Protein AF-0000000072578927 (afdb_homodimer)

InterPro domains:
  IPR005561 ANTAR domain [PF03861] (13-66)
  IPR005561 ANTAR domain [PS50921] (5-66)
  IPR005561 ANTAR domain [SM01012] (11-66)
  IPR011006 CheY-like superfamily [SSF52172] (4-66)
  IPR024189 ANTAR transcription anti-termination regulator [PIRSF010636] (2-101)
  IPR036388 Winged helix-like DNA-binding domain superfamily [G3DSA:1.10.10.10] (13-70)

Nearest PDB structures (foldseek):
  6hmj-assembly1_A  TM=6.254E-01  e=7.722E-03  Nakamurella multipartita DSM 44233
  6hmj-assembly2_C  TM=6.252E-01  e=1.006E-02  Nakamurella multipartita DSM 44233
  6hmj-assembly1_B  TM=5.594E-01  e=3.772E-02  Nakamurella multipartita DSM 44233
  6hmj-assembly2_D  TM=5.622E-01  e=4.192E-02  Nakamurella multipartita DSM 44233
  1sd5-assembly1_A  TM=9.392E-01  e=1.172E+00  Mycobacterium tuberculosis H37Rv

Structure (mmCIF, N/CA/C/O backbone):
data_AF-0000000072578927-model_v1
#
loop_
_entity.id
_entity.type
_entity.pdbx_description
1 polymer 'ANTAR domain-containing protein'
#
loop_
_atom_site.group_PDB
_atom_site.id
_atom_site.type_symbol
_atom_site.label_atom_id
_atom_site.label_alt_id
_atom_site.label_comp_id
_atom_site.label_asym_id
_atom_site.label_entity_id
_atom_site.label_seq_id
_atom_site.pdbx_PDB_ins_code
_atom_site.Cartn_x
_atom_site.Cartn_y
_atom_site.Cartn_z
_atom_site.occupancy
_atom_site.B_iso_or_equiv
_atom_site.auth_seq_id
_atom_site.auth_comp_id
_atom_site.auth_asym_id
_atom_site.auth_atom_id
_atom_site.pdbx_PDB_model_num
ATOM 1 N N . MET A 1 1 ? -37.406 -9.875 10.188 1 56.72 1 MET A N 1
ATOM 2 C CA . MET A 1 1 ? -36.281 -9.172 9.562 1 56.72 1 MET A CA 1
ATOM 3 C C . MET A 1 1 ? -36.5 -9.062 8.055 1 56.72 1 MET A C 1
ATOM 5 O O . MET A 1 1 ? -36.844 -10.047 7.402 1 56.72 1 MET A O 1
ATOM 9 N N . SER A 1 2 ? -36.656 -7.922 7.469 1 71.31 2 SER A N 1
ATOM 10 C CA . SER A 1 2 ? -37.062 -7.777 6.07 1 71.31 2 SER A CA 1
ATOM 11 C C . SER A 1 2 ? -35.938 -8.18 5.133 1 71.31 2 SER A C 1
ATOM 13 O O . SER A 1 2 ? -34.781 -8.242 5.539 1 71.31 2 SER A O 1
ATOM 15 N N . ALA A 1 3 ? -36.25 -8.891 3.986 1 79.81 3 ALA A N 1
ATOM 16 C CA . ALA A 1 3 ? -35.344 -9.266 2.904 1 79.81 3 ALA A CA 1
ATOM 17 C C . ALA A 1 3 ? -34.344 -8.156 2.631 1 79.81 3 ALA A C 1
ATOM 19 O O . ALA A 1 3 ? -33.188 -8.438 2.332 1 79.81 3 ALA A O 1
ATOM 20 N N . GLU A 1 4 ? -34.812 -6.961 2.875 1 75 4 GLU A N 1
ATOM 21 C CA . GLU A 1 4 ? -33.938 -5.805 2.625 1 75 4 GLU A CA 1
ATOM 22 C C . GLU A 1 4 ? -32.875 -5.672 3.699 1 75 4 GLU A C 1
ATOM 24 O O . GLU A 1 4 ? -31.719 -5.336 3.398 1 75 4 GLU A O 1
ATOM 29 N N . LEU A 1 5 ? -33.219 -6.082 5.012 1 69.38 5 LEU A N 1
ATOM 30 C CA . LEU A 1 5 ? -32.219 -6.027 6.098 1 69.38 5 LEU A CA 1
ATOM 31 C C . LEU A 1 5 ? -31.156 -7.09 5.91 1 69.38 5 LEU A C 1
ATOM 33 O O . LEU A 1 5 ? -29.969 -6.832 6.152 1 69.38 5 LEU A O 1
ATOM 37 N N . GLU A 1 6 ? -31.578 -8.234 5.5 1 74.06 6 GLU A N 1
ATOM 38 C CA . GLU A 1 6 ? -30.641 -9.328 5.254 1 74.06 6 GLU A CA 1
ATOM 39 C C . GLU A 1 6 ? -29.703 -9.008 4.102 1 74.06 6 GLU A C 1
ATOM 41 O O . GLU A 1 6 ? -28.5 -9.328 4.152 1 74.06 6 GLU A O 1
ATOM 46 N N . ARG A 1 7 ? -30.203 -8.32 3.098 1 74.38 7 ARG A N 1
ATOM 47 C CA . ARG A 1 7 ? -29.391 -7.914 1.958 1 74.38 7 AR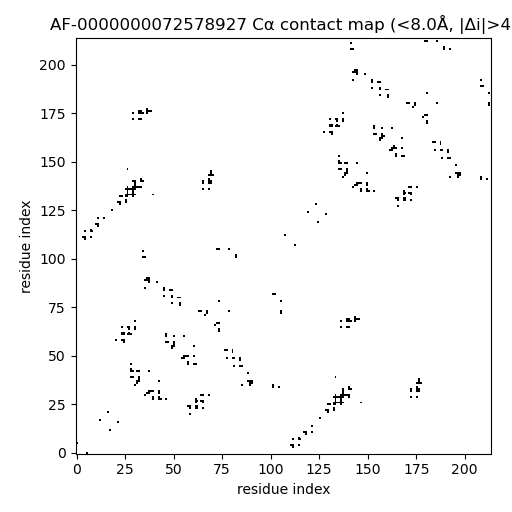G A CA 1
ATOM 48 C C . ARG A 1 7 ? -28.344 -6.895 2.373 1 74.38 7 ARG A C 1
ATOM 50 O O . ARG A 1 7 ? -27.172 -7 1.981 1 74.38 7 ARG A O 1
ATOM 57 N N . LEU A 1 8 ? -28.797 -5.992 3.262 1 68.25 8 LEU A N 1
ATOM 58 C CA . LEU A 1 8 ? -27.891 -4.938 3.689 1 68.25 8 LEU A CA 1
ATOM 59 C C . LEU A 1 8 ? -26.812 -5.496 4.609 1 68.25 8 LEU A C 1
ATOM 61 O O . LEU A 1 8 ? -25.656 -5.07 4.547 1 68.25 8 LEU A O 1
ATOM 65 N N . ARG A 1 9 ? -27.188 -6.469 5.41 1 68.25 9 ARG A N 1
ATOM 66 C CA . ARG A 1 9 ? -26.203 -7.117 6.281 1 68.25 9 ARG A CA 1
ATOM 67 C C . ARG A 1 9 ? -25.203 -7.926 5.465 1 68.25 9 ARG A C 1
ATOM 69 O O . ARG A 1 9 ? -24 -7.922 5.766 1 68.25 9 ARG A O 1
ATOM 76 N N . ALA A 1 10 ? -25.719 -8.695 4.555 1 72.94 10 ALA A N 1
ATOM 77 C CA . ALA A 1 10 ? -24.844 -9.445 3.646 1 72.94 10 ALA A CA 1
ATOM 78 C C . ALA A 1 10 ? -23.906 -8.5 2.898 1 72.94 10 ALA A C 1
ATOM 80 O O . ALA A 1 10 ? -22.719 -8.812 2.725 1 72.94 10 ALA A O 1
ATOM 81 N N . GLU A 1 11 ? -24.406 -7.387 2.59 1 70.56 11 GLU A N 1
ATOM 82 C CA . GLU A 1 11 ? -23.609 -6.387 1.889 1 70.56 11 GLU A CA 1
ATOM 83 C C . GLU A 1 11 ? -22.531 -5.805 2.801 1 70.56 11 GLU A C 1
ATOM 85 O O . GLU A 1 11 ? -21.391 -5.605 2.375 1 70.56 11 GLU A O 1
ATOM 90 N N . ASN A 1 12 ? -22.922 -5.582 4.086 1 65.19 12 ASN A N 1
ATOM 91 C CA . ASN A 1 12 ? -21.953 -5.051 5.051 1 65.19 12 ASN A CA 1
ATOM 92 C C . ASN A 1 12 ? -20.828 -6.039 5.324 1 65.19 12 ASN A C 1
ATOM 94 O O . ASN A 1 12 ? -19.672 -5.648 5.422 1 65.19 12 ASN A O 1
ATOM 98 N N . ARG A 1 13 ? -21.203 -7.305 5.555 1 63.16 13 ARG A N 1
ATOM 99 C CA . ARG A 1 13 ? -20.203 -8.359 5.762 1 63.16 13 ARG A CA 1
ATOM 100 C C . ARG A 1 13 ? -19.297 -8.508 4.543 1 63.16 13 ARG A C 1
ATOM 102 O O . ARG A 1 13 ? -18.078 -8.656 4.68 1 63.16 13 ARG A O 1
ATOM 109 N N . GLN A 1 14 ? -19.922 -8.539 3.432 1 65.31 14 GLN A N 1
ATOM 110 C CA . GLN A 1 14 ? -19.156 -8.602 2.191 1 65.31 14 GLN A CA 1
ATOM 111 C C . GLN A 1 14 ? -18.219 -7.398 2.055 1 65.31 14 GLN A C 1
ATOM 113 O O . GLN A 1 14 ? -17.078 -7.535 1.627 1 65.31 14 GLN A O 1
ATOM 118 N N . LEU A 1 15 ? -18.781 -6.383 2.561 1 63.66 15 LEU A N 1
ATOM 119 C CA . LEU A 1 15 ? -17.984 -5.16 2.486 1 63.66 15 LEU A CA 1
ATOM 120 C C . LEU A 1 15 ? -16.812 -5.207 3.469 1 63.66 15 LEU A C 1
ATOM 122 O O . LEU A 1 15 ? -15.711 -4.773 3.145 1 63.66 15 LEU A O 1
ATOM 126 N N . HIS A 1 16 ? -17.078 -5.789 4.652 1 62.62 16 HIS A N 1
ATOM 127 C CA . HIS A 1 16 ? -16.016 -5.926 5.637 1 62.62 16 HIS A CA 1
ATOM 128 C C . HIS A 1 16 ? -14.922 -6.875 5.148 1 62.62 16 HIS A C 1
ATOM 130 O O . HIS A 1 16 ? -13.727 -6.598 5.301 1 62.62 16 HIS A O 1
ATOM 136 N N . GLU A 1 17 ? -15.297 -8.039 4.734 1 63.56 17 GLU A N 1
ATOM 137 C CA . GLU A 1 17 ? -14.352 -8.992 4.16 1 63.56 17 GLU A CA 1
ATOM 138 C C . GLU A 1 17 ? -13.625 -8.398 2.957 1 63.56 17 GLU A C 1
ATOM 140 O O . GLU A 1 17 ? -12.422 -8.609 2.785 1 63.56 17 GLU A O 1
ATOM 145 N N . ALA A 1 18 ? -14.492 -7.715 2.309 1 65 18 ALA A N 1
ATOM 146 C CA . ALA A 1 18 ? -13.93 -7.043 1.14 1 65 18 ALA A CA 1
ATOM 147 C C . ALA A 1 18 ? -12.922 -5.973 1.553 1 65 18 ALA A C 1
ATOM 149 O O . ALA A 1 18 ? -11.867 -5.832 0.931 1 65 18 ALA A O 1
ATOM 150 N N . VAL A 1 19 ? -13.289 -5.453 2.701 1 62.09 19 VAL A N 1
ATOM 151 C CA . VAL A 1 19 ? -12.43 -4.379 3.191 1 62.09 19 VAL A CA 1
ATOM 152 C C . VAL A 1 19 ? -11.094 -4.957 3.662 1 62.09 19 VAL A C 1
ATOM 154 O O . VAL A 1 19 ? -10.031 -4.422 3.346 1 62.09 19 VAL A O 1
ATOM 157 N N . THR A 1 20 ? -11.117 -6.047 4.508 1 62.69 20 THR A N 1
ATOM 158 C CA . THR A 1 20 ? -9.898 -6.656 5.016 1 62.69 20 THR A CA 1
ATOM 159 C C . THR A 1 20 ? -9.055 -7.211 3.873 1 62.69 20 THR A C 1
ATOM 161 O O . THR A 1 20 ? -7.832 -7.031 3.852 1 62.69 20 THR A O 1
ATOM 164 N N . SER A 1 21 ? -9.641 -7.992 2.963 1 72.38 21 SER A N 1
ATOM 165 C CA . SER A 1 21 ? -8.945 -8.531 1.8 1 72.38 21 SER A CA 1
ATOM 166 C C . SER A 1 21 ? -8.391 -7.414 0.923 1 72.38 21 SER A C 1
ATOM 168 O O . SER A 1 21 ? -7.273 -7.52 0.411 1 72.38 21 SER A O 1
ATOM 170 N N . HIS A 1 22 ? -9.023 -6.324 1.173 1 83.94 22 HIS A N 1
ATOM 171 C CA . HIS A 1 22 ? -8.602 -5.199 0.343 1 83.94 22 HIS A CA 1
ATOM 172 C C . HIS A 1 22 ? -7.406 -4.48 0.957 1 83.94 22 HIS A C 1
ATOM 174 O O . HIS A 1 22 ? -6.531 -4 0.236 1 83.94 22 HIS A O 1
ATOM 180 N N . ALA A 1 23 ? -7.23 -4.711 2.312 1 89.88 23 ALA A N 1
ATOM 181 C CA . ALA A 1 23 ? -6.145 -3.969 2.947 1 89.88 23 ALA A CA 1
ATOM 182 C C . ALA A 1 23 ? -4.785 -4.535 2.545 1 89.88 23 ALA A C 1
ATOM 184 O O . ALA A 1 23 ? -3.877 -3.783 2.176 1 89.88 23 ALA A O 1
ATOM 185 N N . VAL A 1 24 ? -4.629 -5.871 2.646 1 93.62 24 VAL A N 1
ATOM 186 C CA . VAL A 1 24 ? -3.352 -6.5 2.326 1 93.62 24 VAL A CA 1
ATOM 187 C C . VAL A 1 24 ? -3.037 -6.309 0.845 1 93.62 24 VAL A C 1
ATOM 189 O O . VAL A 1 24 ? -1.879 -6.109 0.47 1 93.62 24 VAL A O 1
ATOM 192 N N . VAL A 1 25 ? -4.055 -6.348 0.063 1 95.5 25 VAL A N 1
ATOM 193 C CA . VAL A 1 25 ? -3.879 -6.152 -1.372 1 95.5 25 VAL A CA 1
ATOM 194 C C . VAL A 1 25 ? -3.439 -4.719 -1.65 1 95.5 25 VAL A C 1
ATOM 196 O O . VAL A 1 25 ? -2.48 -4.488 -2.389 1 95.5 25 VAL A O 1
ATOM 199 N N . ASP A 1 26 ? -4.09 -3.832 -1.033 1 95.75 26 ASP A N 1
ATOM 200 C CA . ASP A 1 26 ? -3.742 -2.428 -1.217 1 95.75 26 ASP A CA 1
ATOM 201 C C . ASP A 1 26 ? -2.33 -2.139 -0.709 1 95.75 26 ASP A C 1
ATOM 203 O O . ASP A 1 26 ? -1.584 -1.381 -1.331 1 95.75 26 ASP A O 1
ATOM 207 N N . GLN A 1 27 ? -1.97 -2.717 0.388 1 96.81 27 GLN A N 1
ATOM 208 C CA . GLN A 1 27 ? -0.613 -2.547 0.898 1 96.81 27 GLN A CA 1
ATOM 209 C C . GLN A 1 27 ? 0.415 -3.135 -0.064 1 96.81 27 GLN A C 1
ATOM 211 O O . GLN A 1 27 ? 1.458 -2.527 -0.314 1 96.81 27 GLN A O 1
ATOM 216 N N . ALA A 1 28 ? 0.141 -4.258 -0.603 1 97.5 28 ALA A N 1
ATOM 217 C CA . ALA A 1 28 ? 1.028 -4.863 -1.593 1 97.5 28 ALA A CA 1
ATOM 218 C C . ALA A 1 28 ? 1.17 -3.969 -2.82 1 97.5 28 ALA A C 1
ATOM 220 O O . ALA A 1 28 ? 2.26 -3.848 -3.385 1 97.5 28 ALA A O 1
ATOM 221 N N . ILE A 1 29 ? 0.127 -3.385 -3.227 1 96.69 29 ILE A N 1
ATOM 222 C CA . ILE A 1 29 ? 0.166 -2.418 -4.316 1 96.69 29 ILE A CA 1
ATOM 223 C C . ILE A 1 29 ? 1.135 -1.289 -3.973 1 96.69 29 ILE A C 1
ATOM 225 O O . ILE A 1 29 ? 1.947 -0.883 -4.805 1 96.69 29 ILE A O 1
ATOM 229 N N . GLY A 1 30 ? 1.041 -0.791 -2.756 1 96.94 30 GLY A N 1
ATOM 230 C CA . GLY A 1 30 ? 1.969 0.237 -2.311 1 96.94 30 GLY A CA 1
ATOM 231 C C . GLY A 1 30 ? 3.422 -0.187 -2.412 1 96.94 30 GLY A C 1
ATOM 232 O O . GLY A 1 30 ? 4.281 0.608 -2.801 1 96.94 30 GLY A O 1
ATOM 233 N N . VAL A 1 31 ? 3.662 -1.402 -2.059 1 95.25 31 VAL A N 1
ATOM 234 C CA . VAL A 1 31 ? 5.012 -1.95 -2.17 1 95.25 31 VAL A CA 1
ATOM 235 C C . VAL A 1 31 ? 5.461 -1.922 -3.629 1 95.25 31 VAL A C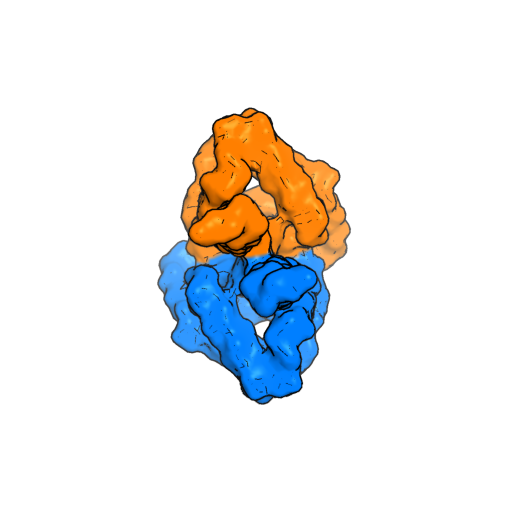 1
ATOM 237 O O . VAL A 1 31 ? 6.586 -1.51 -3.93 1 95.25 31 VAL A O 1
ATOM 240 N N . LEU A 1 32 ? 4.621 -2.312 -4.523 1 94.94 32 LEU A N 1
ATOM 241 C CA . LEU A 1 32 ? 4.953 -2.346 -5.945 1 94.94 32 LEU A CA 1
ATOM 242 C C . LEU A 1 32 ? 5.152 -0.936 -6.488 1 94.94 32 LEU A C 1
ATOM 244 O O . LEU A 1 32 ? 6.008 -0.712 -7.348 1 94.94 32 LEU A O 1
ATOM 248 N N . VAL A 1 33 ? 4.367 -0.008 -5.973 1 93.5 33 VAL A N 1
ATOM 249 C CA . VAL A 1 33 ? 4.5 1.39 -6.367 1 93.5 33 VAL A CA 1
ATOM 250 C C . VAL A 1 33 ? 5.871 1.914 -5.957 1 93.5 33 VAL A C 1
ATOM 252 O O . VAL A 1 33 ? 6.547 2.59 -6.742 1 93.5 33 VAL A O 1
ATOM 255 N N . ALA A 1 34 ? 6.305 1.563 -4.828 1 90.75 34 ALA A N 1
ATOM 256 C CA . ALA A 1 34 ? 7.574 2.055 -4.305 1 90.75 34 ALA A CA 1
ATOM 257 C C . ALA A 1 34 ? 8.75 1.376 -4.996 1 90.75 34 ALA A C 1
ATOM 259 O O . ALA A 1 34 ? 9.711 2.041 -5.402 1 90.75 34 ALA A O 1
ATOM 260 N N . LEU A 1 35 ? 8.625 0.097 -5.199 1 84.94 35 LEU A N 1
ATOM 261 C CA . LEU A 1 35 ? 9.773 -0.654 -5.695 1 84.94 35 LEU A CA 1
ATOM 262 C C . LEU A 1 35 ? 9.797 -0.674 -7.223 1 84.94 35 LEU A C 1
ATOM 264 O O . LEU A 1 35 ? 10.867 -0.699 -7.832 1 84.94 35 LEU A O 1
ATOM 268 N N . GLY A 1 36 ? 8.609 -0.67 -7.766 1 84.25 36 GLY A N 1
ATOM 269 C CA . GLY A 1 36 ? 8.508 -0.734 -9.211 1 84.25 36 GLY A CA 1
ATOM 270 C C . GLY A 1 36 ? 8.281 0.621 -9.859 1 84.25 36 GLY A C 1
ATOM 271 O O . GLY A 1 36 ? 8.352 0.753 -11.078 1 84.25 36 GLY A O 1
ATOM 272 N N . ARG A 1 37 ? 7.953 1.645 -9.031 1 85.94 37 ARG A N 1
ATOM 273 C CA . ARG A 1 37 ? 7.664 3.002 -9.484 1 85.94 37 ARG A CA 1
ATOM 274 C C . ARG A 1 37 ? 6.531 3.008 -10.5 1 85.94 37 ARG A C 1
ATOM 276 O O . ARG A 1 37 ? 6.648 3.627 -11.562 1 85.94 37 ARG A O 1
ATOM 283 N N . ILE A 1 38 ? 5.637 2.295 -10.32 1 89.19 38 ILE A N 1
ATOM 284 C CA . ILE A 1 38 ? 4.461 2.182 -11.172 1 89.19 38 ILE A CA 1
ATOM 285 C C . ILE A 1 38 ? 3.248 2.787 -10.477 1 89.19 38 ILE A C 1
ATOM 287 O O . ILE A 1 38 ? 3.293 3.061 -9.273 1 89.19 38 ILE A O 1
ATOM 291 N N . SER A 1 39 ? 2.223 3.068 -11.25 1 92.31 39 SER A N 1
ATOM 292 C CA . SER A 1 39 ? 0.997 3.613 -10.672 1 92.31 39 SER A CA 1
ATOM 293 C C . SER A 1 39 ? 0.25 2.561 -9.867 1 92.31 39 SER A C 1
ATOM 295 O O . SER A 1 39 ? 0.447 1.36 -10.062 1 92.31 39 SER A O 1
ATOM 297 N N . PRO A 1 40 ? -0.629 2.994 -8.961 1 92.94 40 PRO A N 1
ATOM 298 C CA . PRO A 1 40 ? -1.451 2.029 -8.227 1 92.94 40 PRO A CA 1
ATOM 299 C C . PRO A 1 40 ? -2.289 1.146 -9.148 1 92.94 40 PRO A C 1
ATOM 301 O O . PRO A 1 40 ? -2.441 -0.052 -8.891 1 92.94 40 PRO A O 1
ATOM 304 N N . THR A 1 41 ? -2.795 1.716 -10.188 1 91.44 41 THR A N 1
ATOM 305 C CA . THR A 1 41 ? -3.578 0.948 -11.148 1 91.44 41 THR A CA 1
ATOM 306 C C . THR A 1 41 ? -2.725 -0.14 -11.797 1 91.44 41 THR A C 1
ATOM 308 O O . THR A 1 41 ? -3.148 -1.293 -11.891 1 91.44 41 THR A O 1
ATOM 311 N N . ASP A 1 42 ? -1.507 0.183 -12.133 1 92.62 42 ASP A N 1
ATOM 312 C CA . ASP A 1 42 ? -0.584 -0.802 -12.688 1 92.62 42 ASP A CA 1
ATOM 313 C C . ASP A 1 42 ? -0.197 -1.844 -11.641 1 92.62 42 ASP A C 1
ATOM 315 O O . ASP A 1 42 ? -0.045 -3.025 -11.961 1 92.62 42 ASP A O 1
ATOM 319 N N . GLY A 1 43 ? -0.045 -1.383 -10.398 1 95.12 43 GLY A N 1
ATOM 320 C CA . GLY A 1 43 ? 0.26 -2.309 -9.312 1 95.12 43 GLY A CA 1
ATOM 321 C C . GLY A 1 43 ? -0.77 -3.412 -9.164 1 95.12 43 GLY A C 1
ATOM 322 O O . GLY A 1 43 ? -0.416 -4.582 -9.016 1 95.12 43 GLY A O 1
ATOM 323 N N . PHE A 1 44 ? -1.973 -3.021 -9.32 1 94.88 44 PHE A N 1
ATOM 324 C CA . PHE A 1 44 ? -3.039 -4.012 -9.219 1 94.88 44 PHE A CA 1
ATOM 325 C C . PHE A 1 44 ? -3.029 -4.945 -10.422 1 94.88 44 PHE A C 1
ATOM 327 O O . PHE A 1 44 ? -3.236 -6.152 -10.281 1 94.88 44 PHE A O 1
ATOM 334 N N . ALA A 1 45 ? -2.801 -4.379 -11.555 1 93.62 45 ALA A N 1
ATOM 335 C CA . ALA A 1 45 ? -2.729 -5.191 -12.766 1 93.62 45 ALA A CA 1
ATOM 336 C C . ALA A 1 45 ? -1.605 -6.223 -12.664 1 93.62 45 ALA A C 1
ATOM 338 O O . ALA A 1 45 ? -1.769 -7.371 -13.086 1 93.62 45 ALA A O 1
ATOM 339 N N . VAL A 1 46 ? -0.478 -5.824 -12.07 1 95.56 46 VAL A N 1
ATOM 340 C CA . VAL A 1 46 ? 0.664 -6.711 -11.867 1 95.56 46 VAL A CA 1
ATOM 341 C C . VAL A 1 46 ? 0.275 -7.848 -10.93 1 95.56 46 VAL A C 1
ATOM 343 O O . VAL A 1 46 ? 0.526 -9.023 -11.227 1 95.56 46 VAL A O 1
ATOM 346 N N . LEU A 1 47 ? -0.354 -7.496 -9.805 1 96.19 47 LEU A N 1
ATOM 347 C CA . LEU A 1 47 ? -0.768 -8.516 -8.844 1 96.19 47 LEU A CA 1
ATOM 348 C C . LEU A 1 47 ? -1.721 -9.516 -9.492 1 96.19 47 LEU A C 1
ATOM 350 O O . LEU A 1 47 ? -1.572 -10.727 -9.305 1 96.19 47 LEU A O 1
ATOM 354 N N . ARG A 1 48 ? -2.605 -9.047 -10.227 1 95.75 48 ARG A N 1
ATOM 355 C CA . ARG A 1 48 ? -3.584 -9.898 -10.891 1 95.75 48 ARG A CA 1
ATOM 356 C C . ARG A 1 48 ? -2.906 -10.844 -11.883 1 95.75 48 ARG A C 1
ATOM 358 O O . ARG A 1 48 ? -3.186 -12.039 -11.891 1 95.75 48 ARG A O 1
ATOM 365 N N . GLN A 1 49 ? -2.047 -10.289 -12.664 1 95.62 49 GLN A N 1
ATOM 366 C CA . GLN A 1 49 ? -1.342 -11.086 -13.664 1 95.62 49 GLN A CA 1
ATOM 367 C C . GLN A 1 49 ? -0.518 -12.188 -13.016 1 95.62 49 GLN A C 1
ATOM 369 O O . GLN A 1 49 ? -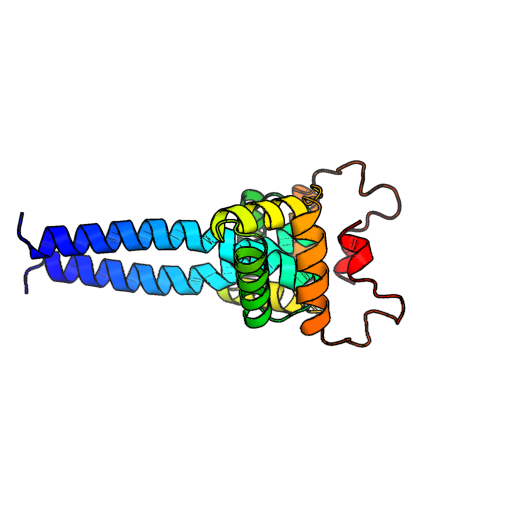0.575 -13.344 -13.438 1 95.62 49 GLN A O 1
ATOM 374 N N . VAL A 1 50 ? 0.239 -11.828 -12 1 96.88 50 VAL A N 1
ATOM 375 C CA . VAL A 1 50 ? 1.093 -12.797 -11.32 1 96.88 50 VAL A CA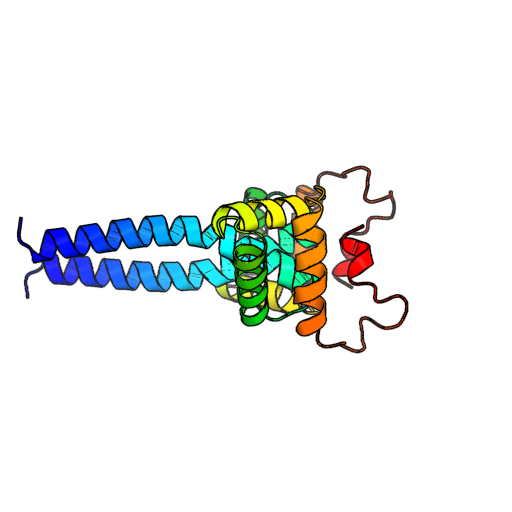 1
ATOM 376 C C . VAL A 1 50 ? 0.232 -13.867 -10.656 1 96.88 50 VAL A C 1
ATOM 378 O O . VAL A 1 50 ? 0.546 -15.055 -10.727 1 96.88 50 VAL A O 1
ATOM 381 N N . SER A 1 51 ? -0.799 -13.383 -10.016 1 96.94 51 SER A N 1
ATOM 382 C CA . SER A 1 51 ? -1.717 -14.32 -9.383 1 96.94 51 SER A CA 1
ATOM 383 C C . SER A 1 51 ? -2.277 -15.32 -10.391 1 96.94 51 SER A C 1
ATOM 385 O O . SER A 1 51 ? -2.309 -16.516 -10.133 1 96.94 51 SER A O 1
ATOM 387 N N . GLN A 1 52 ? -2.723 -14.875 -11.5 1 94.94 52 GLN A N 1
ATOM 388 C CA . GLN A 1 52 ? -3.342 -15.695 -12.531 1 94.94 52 GLN A CA 1
ATOM 389 C C . GLN A 1 52 ? -2.33 -16.656 -13.148 1 94.94 52 GLN A C 1
ATOM 391 O O . GLN A 1 52 ? -2.633 -17.844 -13.352 1 94.94 52 GLN A O 1
ATOM 396 N N . HIS A 1 53 ? -1.114 -16.219 -13.359 1 96.38 53 HIS A N 1
ATOM 397 C CA . HIS A 1 53 ? -0.115 -17.016 -14.062 1 96.38 53 HIS A CA 1
ATOM 398 C C . HIS A 1 53 ? 0.53 -18.047 -13.133 1 96.38 53 HIS A C 1
ATOM 400 O O . HIS A 1 53 ? 1.028 -19.078 -13.586 1 96.38 53 HIS A O 1
ATOM 406 N N . THR A 1 54 ? 0.55 -17.703 -11.859 1 96.69 54 THR A N 1
ATOM 407 C CA . THR A 1 54 ? 1.155 -18.625 -10.906 1 96.69 54 THR A CA 1
ATOM 408 C C . THR A 1 54 ? 0.086 -19.453 -10.211 1 96.69 54 THR A C 1
ATOM 410 O O . THR A 1 54 ? 0.405 -20.375 -9.445 1 96.69 54 THR A O 1
ATOM 413 N N . ASN A 1 55 ? -1.152 -19.125 -10.383 1 96.06 55 ASN A N 1
ATOM 414 C CA . ASN A 1 55 ? -2.285 -19.797 -9.758 1 96.06 55 ASN A CA 1
ATOM 415 C C . ASN A 1 55 ? -2.244 -19.688 -8.234 1 96.06 55 ASN A C 1
ATOM 417 O O . ASN A 1 55 ? -2.48 -20.656 -7.523 1 96.06 55 ASN A O 1
ATOM 421 N N . ILE A 1 56 ? -1.826 -18.625 -7.719 1 96.12 56 ILE A N 1
ATOM 422 C CA . ILE A 1 56 ? -1.857 -18.25 -6.309 1 96.12 56 ILE A CA 1
ATOM 423 C C . ILE A 1 56 ? -2.979 -17.25 -6.066 1 96.12 56 ILE A C 1
ATOM 425 O O . ILE A 1 56 ? -3.172 -16.312 -6.855 1 96.12 56 ILE A O 1
ATOM 429 N N . LYS A 1 57 ? -3.656 -17.484 -5.035 1 94.94 57 LYS A N 1
ATOM 430 C CA . LYS A 1 57 ? -4.707 -16.531 -4.684 1 94.94 57 LYS A CA 1
ATOM 431 C C . LYS A 1 57 ? -4.145 -15.125 -4.527 1 94.94 57 LYS A C 1
ATOM 433 O O . LYS A 1 57 ? -3.064 -14.938 -3.963 1 94.94 57 LYS A O 1
ATOM 438 N N . LEU A 1 58 ? -4.906 -14.18 -5.02 1 94.38 58 LEU A N 1
ATOM 439 C CA . LEU A 1 58 ? -4.48 -12.781 -5.016 1 94.38 58 LEU A CA 1
ATOM 440 C C . LEU A 1 58 ? -4.094 -12.336 -3.609 1 94.38 58 LEU A C 1
ATOM 442 O O . LEU A 1 58 ? -3.066 -11.68 -3.424 1 94.38 58 LEU A O 1
ATOM 446 N N . SER A 1 59 ? -4.867 -12.695 -2.58 1 93.62 59 SER A N 1
ATOM 447 C CA . SER A 1 59 ? -4.59 -12.273 -1.209 1 93.62 59 SER A CA 1
ATOM 448 C C . SER A 1 59 ? -3.309 -12.914 -0.686 1 93.62 59 SER A C 1
ATOM 450 O O . SER A 1 59 ? -2.537 -12.273 0.029 1 93.62 59 SER A O 1
ATOM 452 N N . ALA A 1 60 ? -3.041 -14.109 -0.984 1 95.19 60 ALA A N 1
ATOM 453 C CA . ALA A 1 60 ? -1.819 -14.805 -0.586 1 95.19 60 ALA A CA 1
ATOM 454 C C . ALA A 1 60 ? -0.598 -14.203 -1.277 1 95.19 60 ALA A C 1
ATOM 456 O O . ALA A 1 60 ? 0.453 -14.031 -0.655 1 95.19 60 ALA A O 1
ATOM 457 N N . LEU A 1 61 ? -0.816 -13.914 -2.539 1 97 61 LEU A N 1
ATOM 458 C CA . LEU A 1 61 ? 0.245 -13.242 -3.281 1 97 61 LEU A CA 1
ATOM 459 C C . LEU A 1 61 ? 0.546 -11.867 -2.682 1 97 61 LEU A C 1
ATOM 461 O O . LEU A 1 61 ? 1.712 -11.492 -2.541 1 97 61 LEU A O 1
ATOM 465 N N . ALA A 1 62 ? -0.506 -11.227 -2.379 1 97.06 62 ALA A N 1
ATOM 466 C CA . ALA A 1 62 ? -0.353 -9.906 -1.774 1 97.06 62 ALA A CA 1
ATOM 467 C C . ALA A 1 62 ? 0.447 -9.984 -0.478 1 97.06 62 ALA A C 1
ATOM 469 O O . ALA A 1 62 ? 1.329 -9.156 -0.233 1 97.06 62 ALA A O 1
ATOM 470 N N . GLU A 1 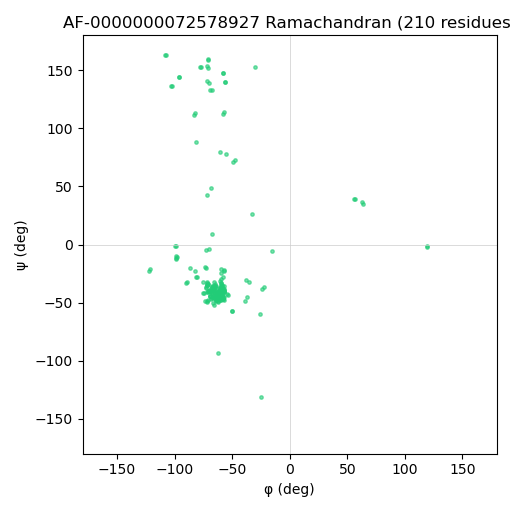63 ? 0.167 -10.938 0.329 1 96 63 GLU A N 1
ATOM 471 C CA . GLU A 1 63 ? 0.915 -11.141 1.565 1 96 63 GLU A CA 1
ATOM 472 C C . GLU A 1 63 ? 2.393 -11.398 1.281 1 96 63 GLU A C 1
ATOM 474 O O . GLU A 1 63 ? 3.264 -10.867 1.976 1 96 63 GLU A O 1
ATOM 479 N N . CYS A 1 64 ? 2.688 -12.18 0.296 1 96.25 64 CYS A N 1
ATOM 480 C CA . CYS A 1 64 ? 4.051 -12.484 -0.119 1 96.25 64 CYS A CA 1
ATOM 481 C C . CYS A 1 64 ? 4.789 -11.219 -0.542 1 96.25 64 CYS A C 1
ATOM 483 O O . CYS A 1 64 ? 5.926 -10.984 -0.12 1 96.25 64 CYS A O 1
ATOM 485 N N . ILE A 1 65 ? 4.145 -10.43 -1.274 1 96.19 65 ILE A N 1
ATOM 486 C CA . ILE A 1 65 ? 4.723 -9.18 -1.765 1 96.19 65 ILE A CA 1
ATOM 487 C C . ILE A 1 65 ? 4.98 -8.234 -0.593 1 96.19 65 ILE A C 1
ATOM 489 O O . ILE A 1 65 ? 6.02 -7.574 -0.537 1 96.19 65 ILE A O 1
ATOM 493 N N . LEU A 1 66 ? 3.996 -8.18 0.273 1 96.44 66 LEU A N 1
ATOM 494 C CA . LEU A 1 66 ? 4.145 -7.316 1.438 1 96.44 66 LEU A CA 1
ATOM 495 C C . LEU A 1 66 ? 5.328 -7.754 2.293 1 96.44 66 LEU A C 1
ATOM 497 O O . LEU A 1 66 ? 6.109 -6.914 2.75 1 96.44 66 LEU A O 1
ATOM 501 N N . GLN A 1 67 ? 5.48 -9.008 2.471 1 94.12 67 GLN A N 1
ATOM 502 C CA . GLN A 1 67 ? 6.621 -9.523 3.219 1 94.12 67 GLN A CA 1
ATOM 503 C C . GLN A 1 67 ? 7.93 -9.234 2.49 1 94.12 67 GLN A C 1
ATOM 505 O O . GLN A 1 67 ? 8.953 -8.961 3.123 1 94.12 67 GLN A O 1
ATOM 510 N N . HIS A 1 68 ? 7.859 -9.328 1.216 1 93.06 68 HIS A N 1
ATOM 511 C CA . HIS A 1 68 ? 9.039 -9 0.42 1 93.06 68 HIS A CA 1
ATOM 512 C C . HIS A 1 68 ? 9.453 -7.551 0.624 1 93.06 68 HIS A C 1
ATOM 514 O O . HIS A 1 68 ? 10.648 -7.246 0.686 1 93.06 68 HIS A O 1
ATOM 520 N N . GLY A 1 69 ? 8.5 -6.703 0.743 1 89.12 69 GLY A N 1
ATOM 521 C CA . GLY A 1 69 ? 8.781 -5.301 1.022 1 89.12 69 GLY A CA 1
ATOM 522 C C . GLY A 1 69 ? 9.578 -5.094 2.293 1 89.12 69 GLY A C 1
ATOM 523 O O . GLY A 1 69 ? 10.266 -4.082 2.439 1 89.12 69 GLY A O 1
ATOM 524 N N . ARG A 1 70 ? 9.508 -6.074 3.156 1 87.81 70 ARG A N 1
ATOM 525 C CA . ARG A 1 70 ? 10.242 -5.977 4.414 1 87.81 70 ARG A CA 1
ATOM 526 C C . ARG A 1 70 ? 11.547 -6.762 4.352 1 87.81 70 ARG 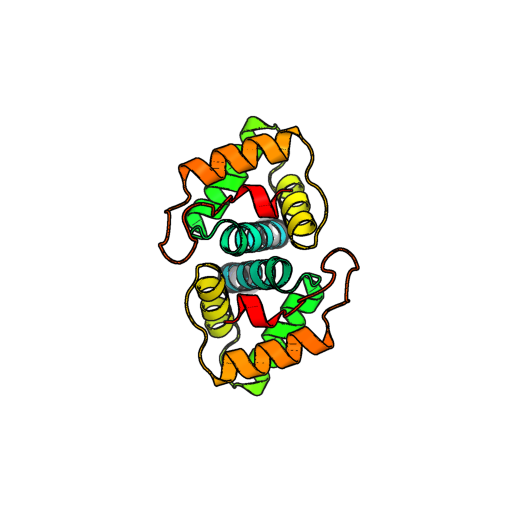A C 1
ATOM 528 O O . ARG A 1 70 ? 12.25 -6.887 5.355 1 87.81 70 ARG A O 1
ATOM 535 N N . GLY A 1 71 ? 11.766 -7.395 3.207 1 86.56 71 GLY A N 1
ATOM 536 C CA . GLY A 1 71 ? 13.07 -8.016 3.0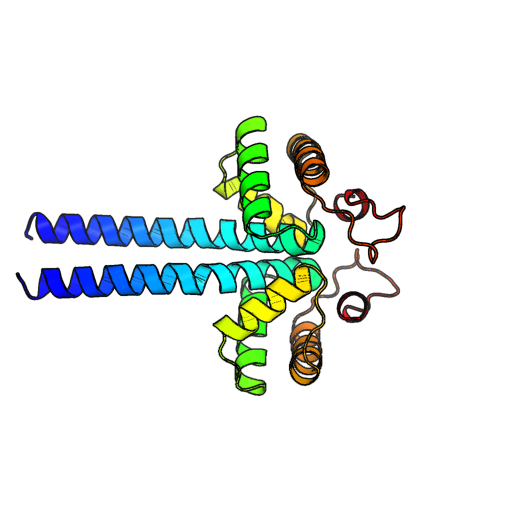39 1 86.56 71 GLY A CA 1
ATOM 537 C C . GLY A 1 71 ? 12.992 -9.516 2.836 1 86.56 71 GLY A C 1
ATOM 538 O O . GLY A 1 71 ? 14.016 -10.18 2.68 1 86.56 71 GLY A O 1
ATOM 539 N N . ALA A 1 72 ? 11.844 -10.086 2.871 1 88.88 72 ALA A N 1
ATOM 540 C CA . ALA A 1 72 ? 11.711 -11.523 2.664 1 88.88 72 ALA A CA 1
ATOM 541 C C . ALA A 1 72 ? 11.969 -11.898 1.205 1 88.88 72 ALA A C 1
ATOM 543 O O . ALA A 1 72 ? 11.742 -11.086 0.304 1 88.88 72 ALA A O 1
ATOM 544 N N . ASP A 1 73 ? 12.414 -13.062 1.011 1 90.5 73 ASP A N 1
ATOM 545 C CA . ASP A 1 73 ? 12.609 -13.555 -0.349 1 90.5 73 ASP A CA 1
ATOM 546 C C . ASP A 1 73 ? 11.281 -13.953 -0.987 1 90.5 73 ASP A C 1
ATOM 548 O O . ASP A 1 73 ? 10.336 -14.312 -0.287 1 90.5 73 ASP A O 1
ATOM 552 N N . LEU A 1 74 ? 11.258 -13.859 -2.295 1 93.81 74 LEU A N 1
ATOM 553 C CA . LEU A 1 74 ? 10.094 -14.305 -3.045 1 93.81 74 LEU A CA 1
ATOM 554 C C . LEU A 1 74 ? 10.281 -15.727 -3.562 1 93.81 74 LEU A C 1
ATOM 556 O O . LEU A 1 74 ? 11.398 -16.109 -3.922 1 93.81 74 LEU A O 1
ATOM 560 N N . PRO A 1 75 ? 9.188 -16.453 -3.564 1 93.94 75 PRO A N 1
ATOM 561 C CA . PRO A 1 75 ? 9.297 -17.75 -4.258 1 93.94 75 PRO A CA 1
ATOM 562 C C . PRO A 1 75 ? 9.719 -17.594 -5.715 1 93.94 75 PRO A C 1
ATOM 564 O O . PRO A 1 75 ? 9.352 -16.625 -6.375 1 93.94 75 PRO A O 1
ATOM 567 N N . GLY A 1 76 ? 10.453 -18.547 -6.234 1 93.44 76 GLY A N 1
ATOM 568 C CA . GLY A 1 76 ? 11.039 -18.5 -7.566 1 93.44 76 GLY A CA 1
ATOM 569 C C . GLY A 1 76 ? 10.039 -18.125 -8.641 1 93.44 76 GLY A C 1
ATOM 570 O O . GLY A 1 76 ? 10.227 -17.141 -9.367 1 93.44 76 GLY A O 1
ATOM 571 N N . PRO A 1 77 ? 8.938 -18.922 -8.758 1 95.44 77 PRO A N 1
ATOM 572 C CA . PRO A 1 77 ? 7.945 -18.641 -9.797 1 95.44 77 PRO A CA 1
ATOM 573 C C . PRO A 1 77 ? 7.34 -17.25 -9.672 1 95.44 77 PRO A C 1
ATOM 575 O O . PRO A 1 77 ? 7.066 -16.594 -10.68 1 95.44 77 PRO A O 1
ATOM 578 N N . VAL A 1 78 ? 7.129 -16.734 -8.461 1 96.25 78 VAL A N 1
ATOM 579 C CA . VAL A 1 78 ? 6.566 -15.414 -8.227 1 96.25 78 VAL A CA 1
ATOM 580 C C . VAL A 1 78 ? 7.566 -14.344 -8.648 1 96.25 78 VAL A C 1
ATOM 582 O O . VAL A 1 78 ? 7.191 -13.359 -9.289 1 96.25 78 VAL A O 1
ATOM 585 N N . GLN A 1 79 ? 8.766 -14.586 -8.266 1 95.31 79 GLN A N 1
ATOM 586 C CA . GLN A 1 79 ? 9.82 -13.641 -8.633 1 95.31 79 GLN A CA 1
ATOM 587 C C . GLN A 1 79 ? 9.914 -13.484 -10.148 1 95.31 79 GLN A C 1
ATOM 589 O O . GLN A 1 79 ? 9.992 -12.359 -10.656 1 95.31 79 GLN A O 1
ATOM 594 N N . THR A 1 80 ? 9.906 -14.594 -10.812 1 95.31 80 THR A N 1
ATOM 595 C CA . THR A 1 80 ? 10.039 -14.586 -12.266 1 95.31 80 THR A CA 1
ATOM 596 C C . THR A 1 80 ? 8.867 -13.859 -12.906 1 95.31 80 THR A C 1
ATOM 598 O O . THR A 1 80 ? 9.062 -12.992 -13.766 1 95.31 80 THR A O 1
ATOM 601 N N . GLU A 1 81 ? 7.695 -14.125 -12.5 1 96 81 GLU A N 1
ATOM 602 C CA . GLU A 1 81 ? 6.504 -13.523 -13.094 1 96 81 GLU A CA 1
ATOM 603 C C . GLU A 1 81 ? 6.391 -12.047 -12.719 1 96 81 GLU A C 1
ATOM 605 O O . GLU A 1 81 ? 5.914 -11.234 -13.516 1 96 81 GLU A O 1
ATOM 610 N N . LEU A 1 82 ? 6.812 -11.711 -11.523 1 94.5 82 LEU A N 1
ATOM 611 C CA . LEU A 1 82 ? 6.793 -10.328 -11.062 1 94.5 82 LEU A CA 1
ATOM 612 C C . LEU A 1 82 ? 7.715 -9.453 -11.914 1 94.5 82 LEU A C 1
ATOM 614 O O . LEU A 1 82 ? 7.336 -8.359 -12.32 1 94.5 82 LEU A O 1
ATOM 618 N N . LEU A 1 83 ? 8.852 -9.992 -12.141 1 91.31 83 LEU A N 1
ATOM 619 C CA . LEU A 1 83 ? 9.82 -9.273 -12.969 1 91.31 83 LEU A CA 1
ATOM 620 C C . LEU A 1 83 ? 9.273 -9.062 -14.375 1 91.31 83 LEU A C 1
ATOM 622 O O . LEU A 1 83 ? 9.391 -7.977 -14.938 1 91.31 83 LEU A O 1
ATOM 626 N N . THR A 1 84 ? 8.641 -10.094 -14.875 1 92.94 84 THR A N 1
ATOM 627 C CA . THR A 1 84 ? 8.047 -10.016 -16.203 1 92.94 84 THR A CA 1
ATOM 628 C C . THR A 1 84 ? 6.938 -8.969 -16.25 1 92.94 84 THR A C 1
ATOM 630 O O . THR A 1 84 ? 6.926 -8.094 -17.109 1 92.94 84 THR A O 1
ATOM 633 N N . ALA A 1 85 ? 6.09 -8.961 -15.281 1 93.31 85 ALA A N 1
ATOM 634 C CA . ALA A 1 85 ? 4.941 -8.062 -15.227 1 93.31 85 ALA A CA 1
ATOM 635 C C . ALA A 1 85 ? 5.391 -6.613 -15.031 1 93.31 85 ALA A C 1
ATOM 637 O O . ALA A 1 85 ? 4.809 -5.695 -15.617 1 93.31 85 ALA A O 1
ATOM 638 N N . LEU A 1 86 ? 6.391 -6.383 -14.211 1 91.19 86 LEU A N 1
ATOM 639 C CA . LEU A 1 86 ? 6.898 -5.043 -13.953 1 91.19 86 LEU A CA 1
ATOM 640 C C . LEU A 1 86 ? 7.602 -4.477 -15.18 1 91.19 86 LEU A C 1
ATOM 642 O O . LEU A 1 86 ? 7.484 -3.285 -15.469 1 91.19 86 LEU A O 1
ATOM 646 N N . LYS A 1 87 ? 8.32 -5.262 -15.852 1 87.19 87 LYS A N 1
ATOM 647 C CA . LYS A 1 87 ? 9.016 -4.844 -17.062 1 87.19 87 LYS A CA 1
ATOM 648 C C . LYS A 1 87 ? 8.039 -4.352 -18.125 1 87.19 87 LYS A C 1
ATOM 650 O O . LYS A 1 87 ? 8.344 -3.434 -18.891 1 87.19 87 LYS A O 1
ATOM 655 N N . GLU A 1 88 ? 6.879 -4.93 -18.156 1 89.81 88 GLU A N 1
ATOM 656 C CA . GLU A 1 88 ? 5.852 -4.582 -19.125 1 89.81 88 GLU A CA 1
ATOM 657 C C . GLU A 1 88 ? 5.23 -3.225 -18.812 1 89.81 88 GLU A C 1
ATOM 659 O O . GLU A 1 88 ? 4.664 -2.578 -19.703 1 89.81 88 GLU A O 1
ATOM 664 N N . ARG A 1 89 ? 5.379 -2.787 -17.578 1 83.06 89 ARG A N 1
ATOM 665 C CA . ARG A 1 89 ? 4.613 -1.618 -17.156 1 83.06 89 ARG A CA 1
ATOM 666 C C . ARG A 1 89 ? 5.535 -0.496 -16.688 1 83.06 89 ARG A C 1
ATOM 668 O O . ARG A 1 89 ? 5.109 0.654 -16.562 1 83.06 89 ARG A O 1
ATOM 675 N N . PHE A 1 90 ? 6.742 -0.906 -16.328 1 71.62 90 PHE A N 1
ATOM 676 C CA . PHE A 1 90 ? 7.707 0.075 -15.844 1 71.62 90 PHE A CA 1
ATOM 677 C C . PHE A 1 90 ? 7.957 1.153 -16.891 1 71.62 90 PHE A C 1
ATOM 679 O O . PHE A 1 90 ? 8.188 0.845 -18.062 1 71.62 90 PHE A O 1
ATOM 686 N N . VAL A 1 91 ? 7.492 2.4 -16.547 1 55.62 91 VAL A N 1
ATOM 687 C CA . VAL A 1 91 ? 7.895 3.539 -17.375 1 55.62 91 VAL A CA 1
ATOM 688 C C . VAL A 1 91 ? 9.281 4.016 -16.953 1 55.62 91 VAL A C 1
ATOM 690 O O . VAL A 1 91 ? 9.508 4.352 -15.789 1 55.62 91 VAL A O 1
ATOM 693 N N . PRO A 1 92 ? 10.352 3.916 -17.719 1 49.94 92 PRO A N 1
ATOM 694 C CA . PRO A 1 92 ? 11.703 4.375 -17.406 1 49.94 92 PRO A CA 1
ATOM 695 C C . PRO A 1 92 ? 11.742 5.82 -16.906 1 49.94 92 PRO A C 1
ATOM 697 O O . PRO A 1 92 ? 11.195 6.715 -17.547 1 49.94 92 PRO A O 1
ATOM 700 N N . THR A 1 93 ? 11.305 6.152 -15.766 1 47.94 93 THR A N 1
ATOM 701 C CA . THR A 1 93 ? 11.523 7.562 -15.461 1 47.94 93 THR A CA 1
ATOM 702 C C . THR A 1 93 ? 13.016 7.848 -15.297 1 47.94 93 THR A C 1
ATOM 704 O O . THR A 1 93 ? 13.797 6.941 -15.008 1 47.94 93 THR A O 1
ATOM 707 N N . GLY A 1 94 ? 13.539 9 -15.984 1 39.91 94 GLY A N 1
ATOM 708 C CA . GLY A 1 94 ? 14.906 9.508 -16.031 1 39.91 94 GLY A CA 1
ATOM 709 C C . GLY A 1 94 ? 15.625 9.383 -14.695 1 39.91 94 GLY A C 1
ATOM 710 O O . GLY A 1 94 ? 16.812 9.68 -14.602 1 39.91 94 GLY A O 1
ATOM 711 N N . LEU A 1 95 ? 15.039 9.789 -13.633 1 41.06 95 LEU A N 1
ATOM 712 C CA . LEU A 1 95 ? 15.781 9.867 -12.375 1 41.06 95 LEU A CA 1
ATOM 713 C C . LEU A 1 95 ? 16.359 8.508 -12.008 1 41.06 95 LEU A C 1
ATOM 715 O O . LEU A 1 95 ? 17.188 8.406 -11.094 1 41.06 95 LEU A O 1
ATOM 719 N N . PHE A 1 96 ? 15.711 7.398 -12.195 1 44.5 96 PHE A N 1
ATOM 720 C CA . PHE A 1 96 ? 16.375 6.098 -12.125 1 44.5 96 PHE A CA 1
ATOM 721 C C . PHE A 1 96 ? 17.344 5.918 -13.281 1 44.5 96 PHE A C 1
ATOM 723 O O . PHE A 1 96 ? 16.938 5.555 -14.391 1 44.5 96 PHE A O 1
ATOM 730 N N . ASP A 1 97 ? 18.125 6.836 -13.5 1 40.09 97 ASP A N 1
ATOM 731 C CA . ASP A 1 97 ? 19.188 6.633 -14.477 1 40.09 97 ASP A CA 1
ATOM 732 C C . ASP A 1 97 ? 19.531 5.148 -14.609 1 40.09 97 ASP A C 1
ATOM 734 O O . ASP A 1 97 ? 19.016 4.316 -13.859 1 40.09 97 ASP A O 1
ATOM 738 N N . LYS A 1 98 ? 21.109 4.91 -14.516 1 36.66 98 LYS A N 1
ATOM 739 C CA . LYS A 1 98 ? 22.078 3.986 -15.094 1 36.66 98 LYS A CA 1
ATOM 740 C C . LYS A 1 98 ? 21.781 2.549 -14.672 1 36.66 98 LYS A C 1
ATOM 742 O O . LYS A 1 98 ? 21.75 1.649 -15.516 1 36.66 98 LYS A O 1
ATOM 747 N N . SER A 1 99 ? 22.375 1.793 -13.477 1 38.03 99 SER A N 1
ATOM 748 C CA . SER A 1 99 ? 22.172 0.369 -13.227 1 38.03 99 SER A CA 1
ATOM 749 C C . SER A 1 99 ? 20.75 0.084 -12.773 1 38.03 99 SER A C 1
ATOM 751 O O . SER A 1 99 ? 20.344 0.467 -11.672 1 38.03 99 SER A O 1
ATOM 753 N N . GLY A 1 100 ? 19.734 0.499 -13.156 1 40.09 100 GLY A N 1
ATOM 754 C CA . GLY A 1 100 ? 18.297 0.518 -13.273 1 40.09 100 GLY A CA 1
ATOM 755 C C . GLY A 1 100 ? 17.641 -0.777 -12.828 1 40.09 100 GLY A C 1
ATOM 756 O O . GLY A 1 100 ? 16.562 -1.135 -13.305 1 40.09 100 GLY A O 1
ATOM 757 N N . ASP A 1 101 ? 18.266 -1.692 -12.531 1 37.53 101 ASP A N 1
ATOM 758 C CA . ASP A 1 101 ? 17.828 -3.086 -12.445 1 37.53 101 ASP A CA 1
ATOM 759 C C . ASP A 1 101 ? 16.719 -3.25 -11.422 1 37.53 101 ASP A C 1
ATOM 761 O O . ASP A 1 101 ? 16.922 -3.029 -10.227 1 37.53 101 ASP A O 1
ATOM 765 N N . ALA A 1 102 ? 15.547 -2.883 -11.883 1 39.22 102 ALA A N 1
ATOM 766 C CA . ALA A 1 102 ? 14.43 -3.402 -11.086 1 39.22 102 ALA A CA 1
ATOM 767 C C . ALA A 1 102 ? 14.844 -4.656 -10.32 1 39.22 102 ALA A C 1
ATOM 769 O O . ALA A 1 102 ? 14.359 -4.898 -9.211 1 39.22 102 ALA A O 1
ATOM 770 N N . ALA A 1 103 ? 15.648 -5.438 -11.008 1 37.44 103 ALA A N 1
ATOM 771 C CA . ALA A 1 103 ? 16.141 -6.691 -10.453 1 37.44 103 ALA A CA 1
ATOM 772 C C . ALA A 1 103 ? 16.891 -6.457 -9.141 1 37.44 103 ALA A C 1
ATOM 774 O O . ALA A 1 103 ? 17.125 -7.391 -8.375 1 37.44 103 ALA A O 1
ATOM 775 N N . ALA A 1 104 ? 17.422 -5.312 -9.07 1 37.41 104 ALA A N 1
ATOM 776 C CA . ALA A 1 104 ? 18.297 -5.188 -7.906 1 37.41 104 ALA A CA 1
ATOM 777 C C . ALA A 1 104 ? 17.516 -5.367 -6.609 1 37.41 104 ALA A C 1
ATOM 779 O O . ALA A 1 104 ? 18.062 -5.852 -5.609 1 37.41 104 ALA A O 1
ATOM 780 N N . TRP A 1 105 ? 16.422 -4.812 -6.57 1 39.16 105 TRP A N 1
ATOM 781 C CA . TRP A 1 105 ? 15.711 -4.941 -5.305 1 39.16 105 TRP A CA 1
ATOM 782 C C . TRP A 1 105 ? 15.188 -6.363 -5.121 1 39.16 105 TRP A C 1
ATOM 784 O O . TRP A 1 105 ? 14.898 -6.785 -4 1 39.16 105 TRP A O 1
ATOM 794 N N . ILE A 1 106 ? 14.789 -7.062 -6.242 1 35.41 106 ILE A N 1
ATOM 795 C CA . ILE A 1 106 ? 14.32 -8.445 -6.176 1 35.41 106 ILE A CA 1
ATOM 796 C C . ILE A 1 106 ? 15.484 -9.367 -5.859 1 35.41 106 ILE A C 1
ATOM 798 O O . ILE A 1 106 ? 15.289 -10.539 -5.516 1 35.41 106 ILE A O 1
ATOM 802 N N . ARG A 1 107 ? 16.766 -8.852 -5.758 1 30.95 107 ARG A N 1
ATOM 803 C CA . ARG A 1 107 ? 17.875 -9.75 -5.453 1 30.95 107 ARG A CA 1
ATOM 804 C C . ARG A 1 107 ? 17.891 -10.125 -3.975 1 30.95 107 ARG A C 1
ATOM 806 O O . ARG A 1 107 ? 17.703 -9.266 -3.109 1 30.95 107 ARG A O 1
ATOM 813 N N . MET B 1 1 ? -39.594 4.152 2.469 1 55.28 1 MET B N 1
ATOM 814 C CA . MET B 1 1 ? -38.25 3.582 2.746 1 55.28 1 MET B CA 1
ATOM 815 C C . MET B 1 1 ? -38 3.502 4.246 1 55.28 1 MET B C 1
ATOM 817 O O . MET B 1 1 ? -38.25 4.465 4.977 1 55.28 1 MET B O 1
ATOM 821 N N . SER B 1 2 ? -37.875 2.342 4.875 1 70.94 2 SER B N 1
ATOM 822 C CA . SER B 1 2 ? -37.844 2.189 6.324 1 70.94 2 SER B CA 1
ATOM 823 C C . SER B 1 2 ? -36.562 2.736 6.918 1 70.94 2 SER B C 1
ATOM 825 O O . SER B 1 2 ? -35.562 2.908 6.207 1 70.94 2 SER B O 1
ATOM 827 N N . ALA B 1 3 ? -36.656 3.447 8.086 1 78.88 3 ALA B N 1
ATOM 828 C CA . ALA B 1 3 ? -35.531 3.955 8.875 1 78.88 3 ALA B CA 1
ATOM 829 C C . ALA B 1 3 ? -34.344 2.99 8.836 1 78.88 3 ALA B C 1
ATOM 831 O O . ALA B 1 3 ? -33.188 3.416 8.781 1 78.88 3 ALA B O 1
ATOM 832 N N . GLU B 1 4 ? -34.656 1.71 8.75 1 75.44 4 GLU B N 1
ATOM 833 C CA . GLU B 1 4 ? -33.656 0.668 8.727 1 75.44 4 GLU B CA 1
ATOM 834 C C . GLU B 1 4 ? -32.906 0.645 7.391 1 75.44 4 GLU B C 1
ATOM 836 O O . GLU B 1 4 ? -31.688 0.454 7.348 1 75.44 4 GLU B O 1
ATOM 841 N N . LEU B 1 5 ? -33.656 0.971 6.242 1 69.88 5 LEU B N 1
ATOM 842 C CA . LEU B 1 5 ? -33.031 1.011 4.922 1 69.88 5 LEU B CA 1
ATOM 843 C C . LEU B 1 5 ? -32.094 2.199 4.805 1 69.88 5 LEU B C 1
ATOM 845 O O . LEU B 1 5 ? -31.016 2.08 4.234 1 69.88 5 LEU B O 1
ATOM 849 N N . GLU B 1 6 ? -32.531 3.309 5.359 1 74.06 6 GLU B N 1
ATOM 850 C CA . GLU B 1 6 ? -31.703 4.52 5.344 1 74.06 6 GLU B CA 1
ATOM 851 C C . GLU B 1 6 ? -30.438 4.336 6.168 1 74.06 6 GLU B C 1
ATOM 853 O O . GLU B 1 6 ? -29.359 4.809 5.781 1 74.06 6 GLU B O 1
ATOM 858 N N . ARG B 1 7 ? -30.547 3.607 7.254 1 75.31 7 ARG B N 1
ATOM 859 C CA . ARG B 1 7 ? -29.391 3.336 8.102 1 75.31 7 ARG B CA 1
ATOM 860 C C . ARG B 1 7 ? -28.391 2.441 7.395 1 75.31 7 ARG B C 1
ATOM 862 O O . ARG B 1 7 ? -27.172 2.699 7.434 1 75.31 7 ARG B O 1
ATOM 869 N N . LEU B 1 8 ? -28.969 1.456 6.676 1 69.25 8 LEU B N 1
ATOM 870 C CA . LEU B 1 8 ? -28.094 0.515 5.984 1 69.25 8 LEU B CA 1
ATOM 871 C C . LEU B 1 8 ? -27.406 1.183 4.801 1 69.25 8 LEU B C 1
ATOM 873 O O . LEU B 1 8 ? -26.234 0.902 4.52 1 69.25 8 LEU B O 1
ATOM 877 N N . ARG B 1 9 ? -28.109 2.092 4.168 1 68.19 9 ARG B N 1
ATOM 878 C CA . ARG B 1 9 ? -27.5 2.834 3.062 1 68.19 9 ARG B CA 1
ATOM 879 C C . ARG B 1 9 ? -26.422 3.779 3.561 1 68.19 9 ARG B C 1
ATOM 881 O O . ARG B 1 9 ? -25.375 3.912 2.93 1 68.19 9 ARG B O 1
ATOM 888 N N . ALA B 1 10 ? -26.703 4.469 4.605 1 72.94 10 ALA B N 1
ATOM 889 C CA . ALA B 1 10 ? -25.703 5.34 5.23 1 72.94 10 ALA B CA 1
ATOM 890 C C . ALA B 1 10 ? -24.484 4.539 5.66 1 72.94 10 ALA B C 1
ATOM 892 O O . ALA B 1 10 ? -23.344 4.992 5.48 1 72.94 10 ALA B O 1
ATOM 893 N N . GLU B 1 11 ? -24.75 3.375 6.105 1 71.12 11 GLU B N 1
ATOM 894 C CA . GLU B 1 11 ? -23.656 2.502 6.527 1 71.12 11 GLU B CA 1
ATOM 895 C C . GLU B 1 11 ? -22.828 2.035 5.336 1 71.12 11 GLU B C 1
ATOM 897 O O . GLU B 1 11 ? -21.594 1.996 5.402 1 71.12 11 GLU B O 1
ATOM 902 N N . ASN B 1 12 ? -23.547 1.721 4.223 1 65.56 12 ASN B N 1
ATOM 903 C CA . ASN B 1 12 ? -22.859 1.29 3.01 1 65.56 12 ASN B CA 1
ATOM 904 C C . ASN B 1 12 ? -22 2.406 2.428 1 65.56 12 ASN B C 1
ATOM 906 O O . ASN B 1 12 ? -20.875 2.162 1.979 1 65.56 12 ASN B O 1
ATOM 910 N N . ARG B 1 13 ? -22.578 3.607 2.342 1 63.31 13 ARG B N 1
ATOM 911 C CA . ARG B 1 13 ? -21.828 4.77 1.867 1 63.31 13 ARG B CA 1
ATOM 912 C C . ARG B 1 13 ? -20.625 5.051 2.764 1 63.31 13 ARG B C 1
ATOM 914 O O . ARG B 1 13 ? -19.547 5.352 2.275 1 63.31 13 ARG B O 1
ATOM 921 N N . GLN B 1 14 ? -20.875 5.027 4.008 1 66.31 14 GLN B N 1
ATOM 922 C CA . GLN B 1 14 ? -19.781 5.215 4.965 1 66.31 14 GLN B CA 1
ATOM 923 C C . GLN B 1 14 ? -18.719 4.141 4.797 1 66.31 14 GLN B C 1
ATOM 925 O O . GLN B 1 14 ? -17.516 4.434 4.859 1 66.31 14 GLN B O 1
ATOM 930 N N . LEU B 1 15 ? -19.266 3.035 4.484 1 64.5 15 LEU B N 1
ATOM 931 C CA . LEU B 1 15 ? -18.328 1.925 4.297 1 64.5 15 LEU B CA 1
ATOM 932 C C . LEU B 1 15 ? -17.547 2.09 3.002 1 64.5 15 LEU B C 1
ATOM 934 O O . LEU B 1 15 ? -16.344 1.808 2.961 1 64.5 15 LEU B O 1
ATOM 938 N N . HIS B 1 16 ? -18.234 2.609 1.969 1 63.88 16 HIS B N 1
ATOM 939 C CA . HIS B 1 16 ? -17.547 2.854 0.705 1 63.88 16 HIS B CA 1
ATOM 940 C C . HIS B 1 16 ? -16.5 3.941 0.852 1 63.88 16 HIS B C 1
ATOM 942 O O . HIS B 1 16 ? -15.391 3.812 0.326 1 63.88 16 HIS B O 1
ATOM 948 N N . GLU B 1 17 ? -16.859 5.035 1.409 1 64.5 17 GLU B N 1
ATOM 949 C CA . GLU B 1 17 ? -15.906 6.113 1.675 1 64.5 17 GLU B CA 1
ATOM 950 C C . GLU B 1 17 ? -14.766 5.641 2.574 1 64.5 17 GLU B C 1
ATOM 952 O O . GLU B 1 17 ? -13.609 5.996 2.357 1 64.5 17 GLU B O 1
ATOM 957 N N . ALA B 1 18 ? -15.281 4.875 3.477 1 66.19 18 ALA B N 1
ATOM 958 C CA . ALA B 1 18 ? -14.297 4.309 4.391 1 66.19 18 ALA B CA 1
ATOM 959 C C . ALA B 1 18 ? -13.344 3.361 3.66 1 66.19 18 ALA B C 1
ATOM 961 O O . ALA B 1 18 ? -12.141 3.373 3.904 1 66.19 18 ALA B O 1
ATOM 962 N N . VAL B 1 19 ? -14 2.742 2.705 1 63 19 VAL B N 1
ATOM 963 C CA . VAL B 1 19 ? -13.219 1.775 1.939 1 63 19 VAL B CA 1
ATOM 964 C C . VAL B 1 19 ? -12.219 2.51 1.049 1 63 19 VAL B C 1
ATOM 966 O O . VAL B 1 19 ? -11.047 2.133 0.978 1 63 19 VAL B O 1
ATOM 969 N N . THR B 1 20 ? -12.68 3.564 0.303 1 64.06 20 THR B N 1
ATOM 970 C CA . THR B 1 20 ? -11.805 4.324 -0.581 1 64.06 20 THR B CA 1
ATOM 971 C C . THR B 1 20 ? -10.703 5.016 0.216 1 64.06 20 THR B C 1
ATOM 973 O O . THR B 1 20 ? -9.539 5.012 -0.191 1 64.06 20 THR B O 1
ATOM 976 N N . SER B 1 21 ? -11.031 5.707 1.296 1 73.44 21 SER B N 1
ATOM 977 C CA . SER B 1 21 ? -10.062 6.363 2.16 1 73.44 21 SER B CA 1
ATOM 978 C C . SER B 1 21 ? -9.078 5.359 2.754 1 73.44 21 SER B C 1
ATOM 980 O O . SER B 1 21 ? -7.879 5.633 2.846 1 73.44 21 SER B O 1
ATOM 982 N N . HIS B 1 22 ? -9.648 4.188 2.766 1 84.06 22 HIS B N 1
ATOM 983 C CA . HIS B 1 22 ? -8.797 3.156 3.342 1 84.06 22 HIS B CA 1
ATOM 984 C C . HIS B 1 22 ? -7.809 2.619 2.312 1 84.06 22 HIS B C 1
ATOM 986 O O . HIS B 1 22 ? -6.66 2.322 2.645 1 84.06 22 HIS B O 1
ATOM 992 N N . ALA B 1 23 ? -8.188 2.791 1.004 1 89.94 23 ALA B N 1
ATOM 993 C CA . ALA B 1 23 ? -7.309 2.227 -0.015 1 89.94 23 ALA B CA 1
ATOM 994 C C . ALA B 1 23 ? -6.02 3.037 -0.134 1 89.94 23 ALA B C 1
ATOM 996 O O . ALA B 1 23 ? -4.926 2.471 -0.161 1 89.94 23 ALA B O 1
ATOM 997 N N . VAL B 1 24 ? -6.145 4.367 -0.243 1 93.81 24 VAL B N 1
ATOM 998 C CA . VAL B 1 24 ? -4.973 5.223 -0.403 1 93.81 24 VAL B CA 1
ATOM 999 C C . VAL B 1 24 ? -4.098 5.141 0.844 1 93.81 24 VAL B C 1
ATOM 1001 O O . VAL B 1 24 ? -2.867 5.16 0.748 1 93.81 24 VAL B O 1
ATOM 1004 N N . VAL B 1 25 ? -4.738 5.031 1.959 1 95.5 25 VAL B N 1
ATOM 1005 C CA . VAL B 1 25 ? -4 4.926 3.215 1 95.5 25 VAL B CA 1
ATOM 1006 C C . VAL B 1 25 ? -3.246 3.598 3.26 1 95.5 25 VAL B C 1
ATOM 1008 O O . VAL B 1 25 ? -2.055 3.566 3.574 1 95.5 25 VAL B O 1
ATOM 1011 N N . ASP B 1 26 ? -3.912 2.578 2.9 1 95.81 26 ASP B N 1
ATOM 1012 C CA . ASP B 1 26 ? -3.279 1.263 2.891 1 95.81 26 ASP B CA 1
ATOM 1013 C C . ASP B 1 26 ? -2.137 1.211 1.88 1 95.81 26 ASP B C 1
ATOM 1015 O O . ASP B 1 26 ? -1.09 0.617 2.148 1 95.81 26 ASP B O 1
ATOM 1019 N N . GLN B 1 27 ? -2.328 1.8 0.75 1 96.88 27 GLN B N 1
ATOM 1020 C CA . GLN B 1 27 ? -1.256 1.853 -0.237 1 96.88 27 GLN B CA 1
ATOM 1021 C C . GLN B 1 27 ? -0.063 2.646 0.288 1 96.88 27 GLN B C 1
ATOM 1023 O O . GLN B 1 27 ? 1.087 2.242 0.106 1 96.88 27 GLN B O 1
ATOM 1028 N N . ALA B 1 28 ? -0.304 3.732 0.925 1 97.56 28 ALA B N 1
ATOM 1029 C CA . ALA B 1 28 ? 0.768 4.52 1.529 1 97.56 28 ALA B CA 1
ATOM 1030 C C . ALA B 1 28 ? 1.517 3.707 2.582 1 97.56 28 ALA B C 1
ATOM 1032 O O . ALA B 1 28 ? 2.742 3.797 2.689 1 97.56 28 ALA B O 1
ATOM 1033 N N . ILE B 1 29 ? 0.818 2.949 3.326 1 96.69 29 ILE B N 1
ATOM 1034 C CA . ILE B 1 29 ? 1.435 2.045 4.289 1 96.69 29 ILE B CA 1
ATOM 1035 C C . ILE B 1 29 ? 2.387 1.094 3.568 1 96.69 29 ILE B C 1
ATOM 1037 O O . ILE B 1 29 ? 3.51 0.867 4.023 1 96.69 29 ILE B O 1
ATOM 1041 N N . GLY B 1 30 ? 1.939 0.556 2.463 1 96.94 30 GLY B N 1
ATOM 1042 C CA . GLY B 1 30 ? 2.795 -0.309 1.667 1 96.94 30 GLY B CA 1
ATOM 1043 C C . GLY B 1 30 ? 4.082 0.365 1.229 1 96.94 30 GLY B C 1
ATOM 1044 O O . GLY B 1 30 ? 5.148 -0.253 1.242 1 96.94 30 GLY B O 1
ATOM 1045 N N . VAL B 1 31 ? 3.957 1.596 0.849 1 95.25 31 VAL B N 1
ATOM 1046 C CA . VAL B 1 31 ? 5.129 2.375 0.461 1 95.25 31 VAL B CA 1
ATOM 1047 C C . VAL B 1 31 ? 6.094 2.479 1.64 1 95.25 31 VAL B C 1
ATOM 1049 O O . VAL B 1 31 ? 7.301 2.285 1.481 1 95.25 31 VAL B O 1
ATOM 1052 N N . LEU B 1 32 ? 5.598 2.744 2.811 1 94.94 32 LEU B N 1
ATOM 1053 C CA . LEU B 1 32 ? 6.426 2.885 4 1 94.94 32 LEU B CA 1
ATOM 1054 C C . LEU B 1 32 ? 7.062 1.553 4.383 1 94.94 32 LEU B C 1
ATOM 1056 O O . LEU B 1 32 ? 8.203 1.515 4.848 1 94.94 32 LEU B O 1
ATOM 1060 N N . VAL B 1 33 ? 6.316 0.48 4.168 1 93.56 33 VAL B N 1
ATOM 1061 C CA . VAL B 1 33 ? 6.836 -0.858 4.434 1 93.56 33 VAL B CA 1
ATOM 1062 C C . VAL B 1 33 ? 8.023 -1.145 3.518 1 93.56 33 VAL B C 1
ATOM 1064 O O . VAL B 1 33 ? 9.047 -1.659 3.965 1 93.56 33 VAL B O 1
ATOM 1067 N N . ALA B 1 34 ? 7.926 -0.768 2.318 1 90.88 34 ALA B N 1
ATOM 1068 C CA . ALA B 1 34 ? 8.969 -1.047 1.335 1 90.88 34 ALA B CA 1
ATOM 1069 C C . ALA B 1 34 ? 10.188 -0.153 1.557 1 90.88 34 ALA B C 1
ATOM 1071 O O . ALA B 1 34 ? 11.328 -0.627 1.539 1 90.88 34 ALA B O 1
ATOM 1072 N N . LEU B 1 35 ? 9.93 1.104 1.855 1 84.62 35 LEU B N 1
ATOM 1073 C CA . LEU B 1 35 ? 11.023 2.061 1.91 1 84.62 35 LEU B CA 1
ATOM 1074 C C . LEU B 1 35 ? 11.617 2.129 3.314 1 84.62 35 LEU B C 1
ATOM 1076 O O . LEU B 1 35 ? 12.82 2.359 3.477 1 84.62 35 LEU B O 1
ATOM 1080 N N . GLY B 1 36 ? 10.742 1.937 4.27 1 83.81 36 GLY B N 1
ATOM 1081 C CA . GLY B 1 36 ? 11.18 2.025 5.652 1 83.81 36 GLY B CA 1
ATOM 1082 C C . GLY B 1 36 ? 11.445 0.67 6.281 1 83.81 36 GLY B C 1
ATOM 1083 O O . GLY B 1 36 ? 11.992 0.587 7.383 1 83.81 36 GLY B O 1
ATOM 1084 N N . ARG B 1 37 ? 11.016 -0.419 5.602 1 86.06 37 ARG B N 1
ATOM 1085 C CA . ARG B 1 37 ? 11.148 -1.792 6.078 1 86.06 37 ARG B CA 1
ATOM 1086 C C . ARG B 1 37 ? 10.5 -1.963 7.445 1 86.06 37 ARG B C 1
ATOM 1088 O O . ARG B 1 37 ? 11.102 -2.531 8.359 1 86.06 37 ARG B O 1
ATOM 1095 N N . ILE B 1 38 ? 9.5 -1.416 7.648 1 89.06 38 ILE B N 1
ATOM 1096 C CA . ILE B 1 38 ? 8.734 -1.479 8.883 1 89.06 38 ILE B CA 1
ATOM 1097 C C . ILE B 1 38 ? 7.473 -2.314 8.672 1 89.06 38 ILE B C 1
ATOM 1099 O O . ILE B 1 38 ? 7.109 -2.623 7.531 1 89.06 38 ILE B O 1
ATOM 1103 N N . SER B 1 39 ? 6.875 -2.744 9.773 1 92.56 39 SER B N 1
ATOM 1104 C CA . SER B 1 39 ? 5.641 -3.516 9.68 1 92.56 39 SER B CA 1
ATOM 1105 C C . SER B 1 39 ? 4.469 -2.641 9.242 1 92.56 39 SER B C 1
ATOM 1107 O O . SER B 1 39 ? 4.512 -1.417 9.391 1 92.56 39 SER B O 1
ATOM 1109 N N . PRO B 1 40 ? 3.412 -3.254 8.711 1 93.12 40 PRO B N 1
ATOM 1110 C CA . PRO B 1 40 ? 2.219 -2.475 8.375 1 93.12 40 PRO B CA 1
ATOM 1111 C C . PRO B 1 40 ? 1.646 -1.722 9.57 1 93.12 40 PRO B C 1
ATOM 1113 O O . PRO B 1 40 ? 1.198 -0.581 9.438 1 93.12 40 PRO B O 1
ATOM 1116 N N . THR B 1 41 ? 1.678 -2.334 10.695 1 91.62 41 THR B N 1
ATOM 1117 C CA . THR B 1 41 ? 1.192 -1.684 11.906 1 91.62 41 THR B CA 1
ATOM 1118 C C . THR B 1 41 ? 2.02 -0.44 12.219 1 91.62 41 THR B C 1
ATOM 1120 O O . THR B 1 41 ? 1.467 0.622 12.508 1 91.62 41 THR B O 1
ATOM 1123 N N . ASP B 1 42 ? 3.303 -0.537 12.078 1 92.56 42 ASP B N 1
ATOM 1124 C CA . ASP B 1 42 ? 4.176 0.614 12.281 1 92.56 42 ASP B CA 1
ATOM 1125 C C . ASP B 1 42 ? 3.953 1.673 11.203 1 92.56 42 ASP B C 1
ATOM 1127 O O . ASP B 1 42 ? 4.004 2.871 11.484 1 92.56 42 ASP B O 1
ATOM 1131 N N . GLY B 1 43 ? 3.701 1.198 9.969 1 95.19 43 GLY B N 1
ATOM 1132 C CA . GLY B 1 43 ? 3.412 2.125 8.883 1 95.19 43 GLY B CA 1
ATOM 1133 C C . GLY B 1 43 ? 2.227 3.027 9.172 1 95.19 43 GLY B C 1
ATOM 1134 O O . GLY B 1 43 ? 2.289 4.234 8.938 1 95.19 43 GLY B O 1
ATOM 1135 N N . PHE B 1 44 ? 1.274 2.436 9.758 1 94.88 44 PHE B N 1
ATOM 1136 C CA . PHE B 1 44 ? 0.093 3.221 10.094 1 94.88 44 PHE B CA 1
ATOM 1137 C C . PHE B 1 44 ? 0.392 4.188 11.242 1 94.88 44 PHE B C 1
ATOM 1139 O O . PHE B 1 44 ? -0.061 5.332 11.227 1 94.88 44 PHE B O 1
ATOM 1146 N N . ALA B 1 45 ? 1.108 3.711 12.188 1 93.56 45 ALA B N 1
ATOM 1147 C CA . ALA B 1 45 ? 1.486 4.566 13.305 1 93.56 45 ALA B CA 1
ATOM 1148 C C . ALA B 1 45 ? 2.289 5.773 12.836 1 93.56 45 ALA B C 1
ATOM 1150 O O . ALA B 1 45 ? 2.1 6.887 13.328 1 93.56 45 ALA B O 1
ATOM 1151 N N . VAL B 1 46 ? 3.168 5.551 11.836 1 95.56 46 VAL B N 1
ATOM 1152 C CA . VAL B 1 46 ? 3.975 6.617 11.258 1 95.56 46 VAL B CA 1
ATOM 1153 C C . VAL B 1 46 ? 3.068 7.637 10.57 1 95.56 46 VAL B C 1
ATOM 1155 O O . VAL B 1 46 ? 3.201 8.844 10.789 1 95.56 46 VAL B O 1
ATOM 1158 N N . LEU B 1 47 ? 2.131 7.152 9.758 1 96.25 47 LEU B N 1
ATOM 1159 C CA . LEU B 1 47 ? 1.213 8.047 9.055 1 96.25 47 LEU B CA 1
ATOM 1160 C C . LEU B 1 47 ? 0.414 8.891 10.047 1 96.25 47 LEU B C 1
ATOM 1162 O O . LEU B 1 47 ? 0.266 10.102 9.867 1 96.25 47 LEU B O 1
ATOM 1166 N N . ARG B 1 48 ? -0.022 8.289 11.047 1 95.62 48 ARG B N 1
ATOM 1167 C CA . ARG B 1 48 ? -0.811 8.984 12.055 1 95.62 48 ARG B CA 1
ATOM 1168 C C . ARG B 1 48 ? 0.015 10.062 12.75 1 95.62 48 ARG B C 1
ATOM 1170 O O . ARG B 1 48 ? -0.443 11.195 12.914 1 95.62 48 ARG B O 1
ATOM 1177 N N . GLN B 1 49 ? 1.177 9.695 13.141 1 95.56 49 GLN B N 1
ATOM 1178 C CA . GLN B 1 49 ? 2.057 10.633 13.828 1 95.56 49 GLN B CA 1
ATOM 1179 C C . GLN B 1 49 ? 2.365 11.844 12.953 1 95.56 49 GLN B C 1
ATOM 1181 O O . GLN B 1 49 ? 2.268 12.984 13.406 1 95.56 49 GLN B O 1
ATOM 1186 N N . VAL B 1 50 ? 2.73 11.586 11.711 1 96.81 50 VAL B N 1
ATOM 1187 C CA . VAL B 1 50 ? 3.08 12.664 10.789 1 96.81 50 VAL B CA 1
ATOM 1188 C C . VAL B 1 50 ? 1.857 13.539 10.531 1 96.81 50 VAL B C 1
ATOM 1190 O O . VAL B 1 50 ? 1.96 14.773 10.523 1 96.81 50 VAL B O 1
ATOM 1193 N N . SER B 1 51 ? 0.767 12.859 10.328 1 96.94 51 SER B N 1
ATOM 1194 C CA . SER B 1 51 ? -0.474 13.602 10.117 1 96.94 51 SER B CA 1
ATOM 1195 C C . SER B 1 51 ? -0.779 14.516 11.297 1 96.94 51 SER B C 1
ATOM 1197 O O . SER B 1 51 ? -1.12 15.688 11.109 1 96.94 51 SER B O 1
ATOM 1199 N N . GLN B 1 52 ? -0.688 14.047 12.477 1 94.69 52 GLN B N 1
ATOM 1200 C CA . GLN B 1 52 ? -1.007 14.789 13.695 1 94.69 52 GLN B CA 1
ATOM 1201 C C . GLN B 1 52 ? -0.025 15.938 13.914 1 94.69 52 GLN B C 1
ATOM 1203 O O . GLN B 1 52 ? -0.428 17.047 14.258 1 94.69 52 GLN B O 1
ATOM 1208 N N . HIS B 1 53 ? 1.229 15.727 13.633 1 96.25 53 HIS B N 1
ATOM 1209 C CA . HIS B 1 53 ? 2.262 16.703 13.938 1 96.25 53 HIS B CA 1
ATOM 1210 C C . HIS B 1 53 ? 2.318 17.797 12.867 1 96.25 53 HIS B C 1
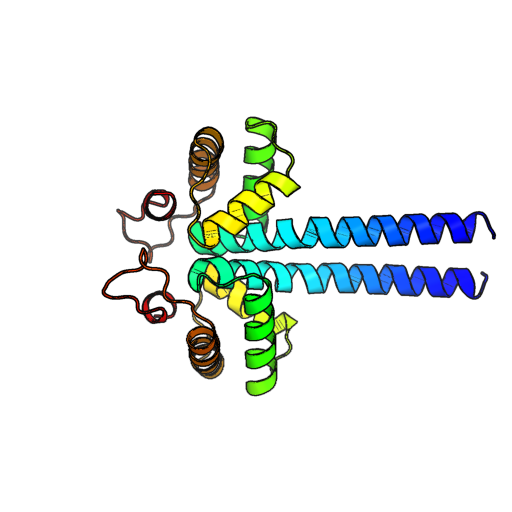ATOM 1212 O O . HIS B 1 53 ? 2.756 18.922 13.141 1 96.25 53 HIS B O 1
ATOM 1218 N N . THR B 1 54 ? 1.921 17.422 11.672 1 96.56 54 THR B N 1
ATOM 1219 C CA . THR B 1 54 ? 1.95 18.406 10.586 1 96.56 54 THR B CA 1
ATOM 1220 C C . THR B 1 54 ? 0.569 19.016 10.375 1 96.56 54 THR B C 1
ATOM 1222 O O . THR B 1 54 ? 0.411 19.938 9.578 1 96.56 54 THR B O 1
ATOM 1225 N N . ASN B 1 55 ? -0.419 18.453 11 1 95.94 55 ASN B N 1
ATOM 1226 C CA . ASN B 1 55 ? -1.802 18.906 10.875 1 95.94 55 ASN B CA 1
ATOM 1227 C C . ASN B 1 55 ? -2.316 18.734 9.453 1 95.94 55 ASN B C 1
ATOM 1229 O O . ASN B 1 55 ? -2.971 19.641 8.914 1 95.94 55 ASN B O 1
ATOM 1233 N N . ILE B 1 56 ? -1.936 17.75 8.766 1 95.94 56 ILE B N 1
ATOM 1234 C CA . ILE B 1 56 ? -2.432 17.328 7.461 1 95.94 56 ILE B CA 1
ATOM 1235 C C . ILE B 1 56 ? -3.365 16.141 7.625 1 95.94 56 ILE B C 1
ATOM 1237 O O . ILE B 1 56 ? -3.076 15.219 8.398 1 95.94 56 ILE B O 1
ATOM 1241 N N . LYS B 1 57 ? -4.41 16.219 6.934 1 94.81 57 LYS B N 1
ATOM 1242 C CA . LYS B 1 57 ? -5.332 15.086 6.973 1 94.81 57 LYS B CA 1
ATOM 1243 C C . LYS B 1 57 ? -4.629 13.797 6.566 1 94.81 57 LYS B C 1
ATOM 1245 O O . LYS B 1 57 ? -3.832 13.789 5.625 1 94.81 57 LYS B O 1
ATOM 1250 N N . LEU B 1 58 ? -4.973 12.742 7.27 1 94.31 58 LEU B N 1
ATOM 1251 C CA . LEU B 1 58 ? -4.34 11.445 7.059 1 94.31 58 LEU B CA 1
ATOM 1252 C C . LEU B 1 58 ? -4.441 11.023 5.598 1 94.31 58 LEU B C 1
ATOM 1254 O O . LEU B 1 58 ? -3.463 10.555 5.012 1 94.31 58 LEU B O 1
ATOM 1258 N N . SER B 1 59 ? -5.598 11.219 4.949 1 93.75 59 SER B N 1
ATOM 1259 C CA . SER B 1 59 ? -5.793 10.812 3.562 1 93.75 59 SER B CA 1
ATOM 1260 C C . SER B 1 59 ? -4.938 11.648 2.617 1 93.75 59 SER B C 1
ATOM 1262 O O . SER B 1 59 ? -4.391 11.125 1.643 1 93.75 59 SER B O 1
ATOM 1264 N N . ALA B 1 60 ? -4.797 12.867 2.832 1 95.12 60 ALA B N 1
ATOM 1265 C CA . ALA B 1 60 ? -3.959 13.75 2.025 1 95.12 60 ALA B CA 1
ATOM 1266 C C . ALA B 1 60 ? -2.482 13.398 2.182 1 95.12 60 ALA B C 1
ATOM 1268 O O . ALA B 1 60 ? -1.732 13.391 1.203 1 95.12 60 ALA B O 1
ATOM 1269 N N . LEU B 1 61 ? -2.145 13.117 3.426 1 97 61 LEU B N 1
ATOM 1270 C CA . LEU B 1 61 ? -0.781 12.672 3.691 1 97 61 LEU B CA 1
ATOM 1271 C C . LEU B 1 61 ? -0.489 11.359 2.973 1 97 61 LEU B C 1
ATOM 1273 O O . LEU B 1 61 ? 0.584 11.195 2.387 1 97 61 LEU B O 1
ATOM 1277 N N . ALA B 1 62 ? -1.457 10.531 3.057 1 97.12 62 ALA B N 1
ATOM 1278 C CA . ALA B 1 62 ? -1.312 9.242 2.391 1 97.12 62 ALA B CA 1
ATOM 1279 C C . ALA B 1 62 ? -1.087 9.414 0.892 1 97.12 62 ALA B C 1
ATOM 1281 O O . ALA B 1 62 ? -0.233 8.75 0.303 1 97.12 62 ALA B O 1
ATOM 1282 N N . GLU B 1 63 ? -1.814 10.273 0.29 1 96.06 63 GLU B N 1
ATOM 1283 C CA . GLU B 1 63 ? -1.639 10.562 -1.129 1 96.06 63 GLU B CA 1
ATOM 1284 C C . GLU B 1 63 ? -0.233 11.086 -1.415 1 96.06 63 GLU B C 1
ATOM 1286 O O . GLU B 1 63 ? 0.389 10.695 -2.406 1 96.06 63 GLU B O 1
ATOM 1291 N N . CYS B 1 64 ? 0.269 11.938 -0.59 1 96.25 64 CYS B N 1
ATOM 1292 C CA . CYS B 1 64 ? 1.612 12.492 -0.709 1 96.25 64 CYS B CA 1
ATOM 1293 C C . CYS B 1 64 ? 2.666 11.391 -0.639 1 96.25 64 CYS B C 1
ATOM 1295 O O . CYS B 1 64 ? 3.582 11.352 -1.463 1 96.25 64 CYS B O 1
ATOM 1297 N N . ILE B 1 65 ? 2.5 10.523 0.261 1 96.25 65 ILE B N 1
ATOM 1298 C CA . ILE B 1 65 ? 3.43 9.414 0.454 1 96.25 65 ILE B CA 1
ATOM 1299 C C . ILE B 1 65 ? 3.391 8.492 -0.76 1 96.25 65 ILE B C 1
ATOM 1301 O O . ILE B 1 65 ? 4.43 8.023 -1.225 1 96.25 65 ILE B O 1
ATOM 1305 N N . LEU B 1 66 ? 2.178 8.234 -1.203 1 96.5 66 LEU B N 1
ATOM 1306 C CA . LEU B 1 66 ? 2.025 7.367 -2.365 1 96.5 66 LEU B CA 1
ATOM 1307 C C . LEU B 1 66 ? 2.709 7.973 -3.588 1 96.5 66 LEU B C 1
ATOM 1309 O O . LEU B 1 66 ? 3.395 7.266 -4.332 1 96.5 66 LEU B O 1
ATOM 1313 N N . GLN B 1 67 ? 2.572 9.234 -3.764 1 94.06 67 GLN B N 1
ATOM 1314 C CA . GLN B 1 67 ? 3.242 9.914 -4.867 1 94.06 67 GLN B CA 1
ATOM 1315 C C . GLN B 1 67 ? 4.758 9.883 -4.691 1 94.06 67 GLN B C 1
ATOM 1317 O O . GLN B 1 67 ? 5.5 9.766 -5.668 1 94.06 67 GLN B O 1
ATOM 1322 N N . HIS B 1 68 ? 5.152 10.016 -3.48 1 93.06 68 HIS B N 1
ATOM 1323 C CA . HIS B 1 68 ? 6.578 9.93 -3.195 1 93.06 68 HIS B CA 1
ATOM 1324 C C . HIS B 1 68 ? 7.137 8.562 -3.59 1 93.06 68 HIS B C 1
ATOM 1326 O O . HIS B 1 68 ? 8.258 8.477 -4.105 1 93.06 68 HIS B O 1
ATOM 1332 N N . GLY B 1 69 ? 6.371 7.559 -3.373 1 89.38 69 GLY B N 1
ATOM 1333 C CA . GLY B 1 69 ? 6.762 6.223 -3.785 1 89.38 69 GLY B CA 1
ATOM 1334 C C . GLY B 1 69 ? 7.055 6.117 -5.27 1 89.38 69 GLY B C 1
ATOM 1335 O O . GLY B 1 69 ? 7.801 5.234 -5.699 1 89.38 69 GLY B O 1
ATOM 1336 N N . ARG B 1 70 ? 6.484 7.035 -5.996 1 87.88 70 ARG B N 1
ATOM 1337 C CA . ARG B 1 70 ? 6.695 7.027 -7.438 1 87.88 70 ARG B CA 1
ATOM 1338 C C . ARG B 1 70 ? 7.773 8.023 -7.84 1 87.88 70 ARG B C 1
ATOM 1340 O O . ARG B 1 70 ? 8.031 8.227 -9.031 1 87.88 70 ARG B O 1
ATOM 1347 N N . GLY B 1 71 ? 8.305 8.734 -6.859 1 86.5 71 GLY B N 1
ATOM 1348 C CA . GLY B 1 71 ? 9.445 9.578 -7.168 1 86.5 71 GLY B CA 1
ATOM 1349 C C . GLY B 1 71 ? 9.188 11.047 -6.898 1 86.5 71 GLY B C 1
ATOM 1350 O O . GLY B 1 71 ? 10.062 11.891 -7.117 1 86.5 71 GLY B O 1
ATOM 1351 N N . ALA B 1 72 ? 8.023 11.398 -6.469 1 88.88 72 ALA B N 1
ATOM 1352 C CA . ALA B 1 72 ? 7.73 12.805 -6.18 1 88.88 72 ALA B CA 1
ATOM 1353 C C . ALA B 1 72 ? 8.445 13.258 -4.91 1 88.88 72 ALA B C 1
ATOM 1355 O O . ALA B 1 72 ? 8.719 12.453 -4.02 1 88.88 72 ALA B O 1
ATOM 1356 N N . ASP B 1 73 ? 8.703 14.5 -4.855 1 90.31 73 ASP B N 1
ATOM 1357 C CA . ASP B 1 73 ? 9.305 15.062 -3.652 1 90.31 73 ASP B CA 1
ATOM 1358 C C . ASP B 1 73 ? 8.273 15.242 -2.547 1 90.31 73 ASP B C 1
ATOM 1360 O O . ASP B 1 73 ? 7.078 15.398 -2.826 1 90.31 73 ASP B O 1
ATOM 1364 N N . LEU B 1 74 ? 8.766 15.195 -1.335 1 93.81 74 LEU B N 1
ATOM 1365 C CA . LEU B 1 74 ? 7.906 15.461 -0.184 1 93.81 74 LEU B CA 1
ATOM 1366 C C . LEU B 1 74 ? 8.031 16.906 0.271 1 93.81 74 LEU B C 1
ATOM 1368 O O . LEU B 1 74 ? 9.109 17.5 0.2 1 93.81 74 LEU B O 1
ATOM 1372 N N . PRO B 1 75 ? 6.902 17.422 0.712 1 93.69 75 PRO B N 1
ATOM 1373 C CA . PRO B 1 75 ? 7.031 18.734 1.357 1 93.69 75 PRO B CA 1
ATOM 1374 C C . PRO B 1 75 ? 7.992 18.719 2.545 1 93.69 75 PRO B C 1
ATOM 1376 O O . PRO B 1 75 ? 8.086 17.719 3.254 1 93.69 75 PRO B O 1
ATOM 1379 N N . GLY B 1 76 ? 8.68 19.797 2.793 1 93.25 76 GLY B N 1
ATOM 1380 C CA . GLY B 1 76 ? 9.719 19.906 3.811 1 93.25 76 GLY B CA 1
ATOM 1381 C C . GLY B 1 76 ? 9.273 19.406 5.172 1 93.25 76 GLY B C 1
ATOM 1382 O O . GLY B 1 76 ? 9.891 18.484 5.734 1 93.25 76 GLY B O 1
ATOM 1383 N N . PRO B 1 77 ? 8.172 20 5.711 1 95.31 77 PRO B N 1
ATOM 1384 C CA . PRO B 1 77 ? 7.711 19.578 7.035 1 95.31 77 PRO B CA 1
ATOM 1385 C C . PRO B 1 77 ? 7.355 18.094 7.094 1 95.31 77 PRO B C 1
ATOM 1387 O O . PRO B 1 77 ? 7.602 17.438 8.109 1 95.31 77 PRO B O 1
ATOM 1390 N N . VAL B 1 78 ? 6.809 17.516 6.039 1 96.12 78 VAL B N 1
ATOM 1391 C CA . VAL B 1 78 ? 6.441 16.094 5.98 1 96.12 78 VAL B CA 1
ATOM 1392 C C . VAL B 1 78 ? 7.699 15.234 5.957 1 96.12 78 VAL B C 1
ATOM 1394 O O . VAL B 1 78 ? 7.781 14.219 6.656 1 96.12 78 VAL B O 1
ATOM 1397 N N . GLN B 1 79 ? 8.602 15.68 5.148 1 95.19 79 GLN B N 1
ATOM 1398 C CA . GLN B 1 79 ? 9.859 14.953 5.059 1 95.19 79 GLN B CA 1
ATOM 1399 C C . GLN B 1 79 ? 10.539 14.859 6.418 1 95.19 79 GLN B C 1
ATOM 1401 O O . GLN B 1 79 ? 11.008 13.789 6.816 1 95.19 79 GLN B O 1
ATOM 1406 N N . THR B 1 80 ? 10.578 15.969 7.082 1 95.19 80 THR B N 1
ATOM 1407 C CA . THR B 1 80 ? 11.25 16.031 8.383 1 95.19 80 THR B CA 1
ATOM 1408 C C . THR B 1 80 ? 10.555 15.125 9.391 1 95.19 80 THR B C 1
ATOM 1410 O O . THR B 1 80 ? 11.211 14.336 10.078 1 95.19 80 THR B O 1
ATOM 1413 N N . GLU B 1 81 ? 9.297 15.18 9.469 1 95.88 81 GLU B N 1
ATOM 1414 C CA . GLU B 1 81 ? 8.547 14.391 10.445 1 95.88 81 GLU B CA 1
ATOM 1415 C C . GLU B 1 81 ? 8.562 12.906 10.086 1 95.88 81 GLU B C 1
ATOM 1417 O O . GLU B 1 81 ? 8.57 12.047 10.969 1 95.88 81 GLU B O 1
ATOM 1422 N N . LEU B 1 82 ? 8.555 12.602 8.805 1 94.62 82 LEU B N 1
ATOM 1423 C CA . LEU B 1 82 ? 8.609 11.227 8.336 1 94.62 82 LEU B CA 1
ATOM 1424 C C . LEU B 1 82 ? 9.914 10.555 8.742 1 94.62 82 LEU B C 1
ATOM 1426 O O . LEU B 1 82 ? 9.914 9.422 9.227 1 94.62 82 LEU B O 1
ATOM 1430 N N . LEU B 1 83 ? 10.945 11.289 8.539 1 91.25 83 LEU B N 1
ATOM 1431 C CA . LEU B 1 83 ? 12.258 10.781 8.922 1 91.25 83 LEU B CA 1
ATOM 1432 C C . LEU B 1 83 ? 12.32 10.531 10.43 1 91.25 83 LEU B C 1
ATOM 1434 O O . LEU B 1 83 ? 12.836 9.5 10.867 1 91.25 83 LEU B O 1
ATOM 1438 N N . THR B 1 84 ? 11.75 11.461 11.156 1 92.75 84 THR B N 1
ATOM 1439 C CA . THR B 1 84 ? 11.734 11.32 12.609 1 92.75 84 THR B CA 1
ATOM 1440 C C . THR B 1 84 ? 10.922 10.102 13.023 1 92.75 84 THR B C 1
ATOM 1442 O O . THR B 1 84 ? 11.391 9.273 13.805 1 92.75 84 THR B O 1
ATOM 1445 N N . ALA B 1 85 ? 9.797 9.898 12.445 1 93.38 85 ALA B N 1
ATOM 1446 C CA . ALA B 1 85 ? 8.891 8.812 12.797 1 93.38 85 ALA B CA 1
ATOM 1447 C C . ALA B 1 85 ? 9.477 7.461 12.398 1 93.38 85 ALA B C 1
ATOM 1449 O O . ALA B 1 85 ? 9.328 6.473 13.125 1 93.38 85 ALA B O 1
ATOM 1450 N N . LEU B 1 86 ? 10.125 7.387 11.258 1 91.19 86 LEU B N 1
ATOM 1451 C CA . LEU B 1 86 ? 10.719 6.145 10.781 1 91.19 86 LEU B CA 1
ATOM 1452 C C . LEU B 1 86 ? 11.922 5.754 11.633 1 91.19 86 LEU B C 1
ATOM 1454 O O . LEU B 1 86 ? 12.133 4.566 11.898 1 91.19 86 LEU B O 1
ATOM 1458 N N . LYS B 1 87 ? 12.688 6.68 12.008 1 87.19 87 LYS B N 1
ATOM 1459 C CA . LYS B 1 87 ? 13.852 6.426 12.852 1 87.19 87 LYS B CA 1
ATOM 1460 C C . LYS B 1 87 ? 13.445 5.805 14.18 1 87.19 87 LYS B C 1
ATOM 1462 O O . LYS B 1 87 ? 14.172 4.98 14.734 1 87.19 87 LYS B O 1
ATOM 1467 N N . GLU B 1 88 ? 12.305 6.168 14.656 1 89.75 88 GLU B N 1
ATOM 1468 C CA . GLU B 1 88 ? 11.805 5.68 15.938 1 89.75 88 GLU B CA 1
ATOM 1469 C C . GLU B 1 88 ? 11.352 4.223 15.828 1 89.75 88 GLU B C 1
ATOM 1471 O O . GLU B 1 88 ? 11.273 3.518 16.844 1 89.75 88 GLU B O 1
ATOM 1476 N N . ARG B 1 89 ? 11.109 3.773 14.617 1 83.38 89 ARG B N 1
ATOM 1477 C CA . ARG B 1 89 ? 10.453 2.477 14.469 1 83.38 89 ARG B CA 1
ATOM 1478 C C . ARG B 1 89 ? 11.312 1.52 13.648 1 83.38 89 ARG B C 1
ATOM 1480 O O . ARG B 1 89 ? 11.078 0.309 13.648 1 83.38 89 ARG B O 1
ATOM 1487 N N . PHE B 1 90 ? 12.195 2.133 12.852 1 72 90 PHE B N 1
ATOM 1488 C CA . PHE B 1 90 ? 13.055 1.323 12 1 72 90 PHE B CA 1
ATOM 1489 C C . PHE B 1 90 ? 13.867 0.34 12.836 1 72 90 PHE B C 1
ATOM 1491 O O . PHE B 1 90 ? 14.477 0.719 13.836 1 72 90 PHE B O 1
ATOM 1498 N N . VAL B 1 91 ? 13.57 -0.942 12.633 1 56.03 91 VAL B N 1
ATOM 1499 C CA . VAL B 1 91 ? 14.445 -1.969 13.188 1 56.03 91 VAL B CA 1
ATOM 1500 C C . VAL B 1 91 ? 15.633 -2.199 12.25 1 56.03 91 VAL B C 1
ATOM 1502 O O . VAL B 1 91 ? 15.445 -2.525 11.078 1 56.03 91 VAL B O 1
ATOM 1505 N N . PRO B 1 92 ? 16.891 -1.851 12.562 1 50.38 92 PRO B N 1
ATOM 1506 C CA . PRO B 1 92 ? 18.078 -2.057 11.742 1 50.38 92 PRO B CA 1
ATOM 1507 C C . PRO B 1 92 ? 18.172 -3.477 11.188 1 50.38 92 PRO B C 1
ATOM 1509 O O . PRO B 1 92 ? 18.094 -4.445 11.945 1 50.38 92 PRO B O 1
ATOM 1512 N N . THR B 1 93 ? 17.438 -3.865 10.297 1 48.53 93 THR B N 1
ATOM 1513 C CA . THR B 1 93 ? 17.781 -5.203 9.82 1 48.53 93 THR B CA 1
ATOM 1514 C C . THR B 1 93 ? 19.109 -5.195 9.07 1 48.53 93 THR B C 1
ATOM 1516 O O . THR B 1 93 ? 19.531 -4.152 8.562 1 48.53 93 THR B O 1
ATOM 1519 N N . GLY B 1 94 ? 20.047 -6.219 9.406 1 40.81 94 GLY B N 1
ATOM 1520 C CA . GLY B 1 94 ? 21.375 -6.48 8.875 1 40.81 94 GLY B CA 1
ATOM 1521 C C . GLY B 1 94 ? 21.5 -6.215 7.383 1 40.81 94 GLY B C 1
ATOM 1522 O O . GLY B 1 94 ? 22.578 -6.32 6.809 1 40.81 94 GLY B O 1
ATOM 1523 N N . LEU B 1 95 ? 20.641 -6.625 6.672 1 41.81 95 LEU B N 1
ATOM 1524 C CA . LEU B 1 95 ? 20.859 -6.551 5.23 1 41.81 95 LEU B CA 1
ATOM 1525 C C . LEU B 1 95 ? 21.047 -5.105 4.781 1 41.81 95 LEU B C 1
ATOM 1527 O O . LEU B 1 95 ? 21.422 -4.852 3.635 1 41.81 95 LEU B O 1
ATOM 1531 N N . PHE B 1 96 ? 20.438 -4.121 5.422 1 43.41 96 PHE B N 1
ATOM 1532 C CA . PHE B 1 96 ? 20.75 -2.738 5.074 1 43.41 96 PHE B CA 1
ATOM 1533 C C . PHE B 1 96 ? 22.031 -2.285 5.773 1 43.41 96 PHE B C 1
ATOM 1535 O O . PHE B 1 96 ? 22.141 -2.4 6.996 1 43.41 96 PHE B O 1
ATOM 1542 N N . ASP B 1 97 ? 23.141 -2.51 5.16 1 39.62 97 ASP B N 1
ATOM 1543 C CA . ASP B 1 97 ? 24.406 -2.004 5.68 1 39.62 97 ASP B CA 1
ATOM 1544 C C . ASP B 1 97 ? 24.203 -0.701 6.449 1 39.62 97 ASP B C 1
ATOM 1546 O O . ASP B 1 97 ? 23.188 -0.021 6.273 1 39.62 97 ASP B O 1
ATOM 1550 N N . LYS B 1 98 ? 25.172 -0.453 7.477 1 38.66 98 LYS B N 1
ATOM 1551 C CA . LYS B 1 98 ? 25.422 0.737 8.289 1 38.66 98 LYS B CA 1
ATOM 1552 C C . LYS B 1 98 ? 24.953 1.999 7.566 1 38.66 98 LYS B C 1
ATOM 1554 O O . LYS B 1 98 ? 24.625 3 8.203 1 38.66 98 LYS B O 1
ATOM 1559 N N . SER B 1 99 ? 25.391 2.428 6.406 1 39.75 99 SER B N 1
ATOM 1560 C CA . SER B 1 99 ? 25.031 3.658 5.711 1 39.75 99 SER B CA 1
ATOM 1561 C C . SER B 1 99 ? 23.562 3.627 5.254 1 39.75 99 SER B C 1
ATOM 1563 O O . SER B 1 99 ? 23.219 4.25 4.25 1 39.75 99 SER B O 1
ATOM 1565 N N . GLY B 1 100 ? 22.781 2.92 5.484 1 39.94 100 GLY B N 1
ATOM 1566 C CA . GLY B 1 100 ? 21.391 2.494 5.457 1 39.94 100 GLY B CA 1
ATOM 1567 C C . GLY B 1 100 ? 20.406 3.648 5.543 1 39.94 100 GLY B C 1
ATOM 1568 O O . GLY B 1 100 ? 19.578 3.691 6.449 1 39.94 100 GLY B O 1
ATOM 1569 N N . ASP B 1 101 ? 20.797 4.688 5.141 1 37.59 101 ASP B N 1
ATOM 1570 C CA . ASP B 1 101 ? 20.188 6 5.305 1 37.59 101 ASP B CA 1
ATOM 1571 C C . ASP B 1 101 ? 18.734 6.004 4.793 1 37.59 101 ASP B C 1
ATOM 1573 O O . ASP B 1 101 ? 18.5 5.816 3.598 1 37.59 101 ASP B O 1
ATOM 1577 N N . ALA B 1 102 ? 17.891 5.484 5.578 1 39.44 102 ALA B N 1
ATOM 1578 C CA . ALA B 1 102 ? 16.516 5.84 5.293 1 39.44 102 ALA B CA 1
ATOM 1579 C C . ALA B 1 102 ? 16.422 7.137 4.492 1 39.44 102 ALA B C 1
ATOM 1581 O O . ALA B 1 102 ? 15.531 7.305 3.66 1 39.44 102 ALA B O 1
ATOM 1582 N N . ALA B 1 103 ? 17.344 8.07 4.828 1 37.06 103 ALA B N 1
ATOM 1583 C CA . ALA B 1 103 ? 17.406 9.375 4.176 1 37.06 103 ALA B CA 1
ATOM 1584 C C . ALA B 1 103 ? 17.641 9.227 2.674 1 37.06 103 ALA B C 1
ATOM 1586 O O . ALA B 1 103 ? 17.438 10.172 1.909 1 37.06 103 ALA B O 1
ATOM 1587 N N . ALA B 1 104 ? 18.281 8.219 2.326 1 38.09 104 ALA B N 1
ATOM 1588 C CA . ALA B 1 104 ? 18.656 8.195 0.914 1 38.09 104 ALA B CA 1
ATOM 1589 C C . ALA B 1 104 ? 17.422 8.172 0.019 1 38.09 104 ALA B C 1
ATOM 1591 O O . ALA B 1 104 ? 17.438 8.703 -1.095 1 38.09 104 ALA B O 1
ATOM 1592 N N . TRP B 1 105 ? 16.5 7.438 0.353 1 39.06 105 TRP B N 1
ATOM 1593 C CA . TRP B 1 105 ? 15.336 7.383 -0.52 1 39.06 105 TRP B CA 1
ATOM 1594 C C . TRP B 1 105 ? 14.523 8.672 -0.424 1 39.06 105 TRP B C 1
ATOM 1596 O O . TRP B 1 105 ? 13.742 8.984 -1.323 1 39.06 105 TRP B O 1
ATOM 1606 N N . ILE B 1 106 ? 14.477 9.367 0.765 1 35.53 106 ILE B N 1
ATOM 1607 C CA . ILE B 1 106 ? 13.773 10.625 0.951 1 35.53 106 ILE B CA 1
ATOM 1608 C C . ILE B 1 106 ? 14.531 11.75 0.245 1 35.53 106 ILE B C 1
ATOM 1610 O O . ILE B 1 106 ? 14 12.852 0.073 1 35.53 106 ILE B O 1
ATOM 1614 N N . ARG B 1 107 ? 15.758 11.477 -0.36 1 30.19 107 ARG B N 1
ATOM 1615 C CA . ARG B 1 107 ? 16.453 12.562 -1.04 1 30.19 107 ARG B CA 1
ATOM 1616 C C . ARG B 1 107 ? 15.883 12.797 -2.432 1 30.19 107 ARG B C 1
ATOM 1618 O O . ARG B 1 107 ? 15.609 11.844 -3.168 1 30.19 107 ARG B O 1
#

Sequence (214 aa):
MSAELERLRAENRQLHEAVTSHAVVDQAIGVLVALGRISPTDGFAVLRQVSQHTNIKLSALAECILQHGRGADLPGPVQTELLTALKERFVPTGLFDKSGDAAAWIRMSAELERLRAENRQLHEAVTSHAVVDQAIGVLVALGRISPTDGFAVLRQVSQHTNIKLSALAECILQHGRGADLPGPVQTELLTALKERFVPTGLFDKSGDAAAWIR

Radius of gyration: 18.83 Å; Cα contacts (8 Å, |Δi|>4): 249; chains: 2; bounding box: 64×40×35 Å

Secondary structure (DSSP, 8-state):
--HHHHHHHHHHHHHHHHHHHHHHHHHHHHHHHHHH---HHHHHHHHHHHHHHHT--HHHHHHHHHHHHTTPPPPHHHHHHHHHHHHHH----TTS-SS--HHHHH-/--HHHHHHHHHHHHHHHHHHHHHHHHHHHHHHHHHH---HHHHHHHHHHHHHHHT--HHHHHHHHHHHHTTPPPPHHHHHHHHHHHHHH----TTS-TT--HHHHH-

Organism: Streptomyces coelicolor (strain ATCC BAA-471 / A3(2) / M145) (NCBI:txid100226)

Foldseek 3Di:
DDPVVVVVVVVVVCVVVVVVLVVLLQLLLVLCCVLLVFDSVLSNVLLVQLCVVVVPDSSVSSNQSNVVSVPDAHDPSSLVSSQVSSVVGRDPDCVCPDPNPSVVSND/DDPVVVVVVVVVVCVVVVVVLVVLLQLLLVLCCVLLVFDSVLSNVLLVQLCVVVVNDSSVSSNQSNVLSVPDAHDPSSLVSSQVSSVVGRDPDVVCPPPNPSVVSND

Solvent-accessible surface area (backbone atoms only — not comparable to full-atom values): 11303 Å² total; per-residue (Å²): 132,54,75,66,53,54,51,44,49,52,48,49,51,50,46,48,54,47,42,57,57,40,40,48,37,27,18,19,22,14,22,38,13,38,69,54,42,34,52,63,70,53,25,48,53,37,48,50,51,38,19,64,76,67,70,41,56,57,62,61,47,16,48,50,46,41,44,32,27,55,67,46,81,67,58,67,72,55,47,54,41,46,52,54,45,44,64,75,58,46,62,85,52,76,85,65,50,88,94,57,52,66,57,57,75,76,100,133,55,75,66,54,56,50,44,48,50,47,49,50,50,45,47,52,47,44,54,53,40,41,48,36,28,16,20,22,14,21,38,14,40,69,54,41,32,51,63,70,53,24,48,52,39,49,50,50,39,19,64,76,67,71,41,57,57,60,61,48,16,50,50,46,42,43,32,27,54,68,46,81,68,58,67,73,58,46,53,41,45,52,54,44,44,64,75,61,46,62,86,51,79,84,54,53,94,86,57,48,64,59,60,75,77,100

pLDDT: mean 79.82, std 20.11, range [30.19, 97.56]